Protein AF-X0T246-F1 (afdb_monomer_lite)

Radius of gyration: 18.75 Å; chains: 1; bounding box: 46×44×52 Å

InterPro domains:
  IPR009499 Oxamate carbamoyltransferase subunit AllG-like [PF06545] (41-253)
  IPR024033 Oxamate carbamoyltransferase subunit AllG, helical domain [G3DSA:1.10.10.660] (1-61)

Organism: NCBI:txid412755

Sequence (277 aa):
PPIEWQHMCGAQKGAIIGMVLYEGWAKTVDEAKALLEKDEIRLEPNHHHQTVGPMAGTISPSAPVWVVENKAFGNRAFCRQVEGNQQFGDYSDQALQGLCMWRDVWAPTMRKALHTIGGLDLKPIITKALLMGDELHNRQTASSSLFANAMAVAMAQTDLPNKSEMIGTLKYVTNHEMIFLGLAMAAGKAIVDPACEIEYSTVVTAMSRNGVEFGIRVSGLGDEWFTTPAPVLEGLYMPGYSAKDAGLDIGDSSITETVGWGGFVLGGAPGILSLVG

Foldseek 3Di:
DDDQLVQFDQQLVLLQLLQCVLVVVDVDSVRSVVCSVVCVDDDDAQLVVLEWEFASQDDDPLADWDWDADPVVRDIHIGGFDDDASSRRDNDPVVSVVRVCRRPFQVVLLVQLCVQVVHDDLVVLVVVVLLVQDLLQPFQQSSLQVVLVVSVVSSVPRPDPDPVSSVVNSVCSNPDRCRCSSVLLRVLSNVLVVLAQDAPFQQWSFWFDRLFWTWTDGRNRHPDIDIDGADQQDFDDDPPDDSVPDTGDHTRSCSSVSSCTDPNSNVSRVVCPVPGD

Structure (mmCIF, N/CA/C/O backbone):
data_AF-X0T246-F1
#
_entry.id   AF-X0T246-F1
#
loop_
_atom_site.group_PDB
_atom_site.id
_atom_site.type_symbol
_atom_site.label_atom_id
_atom_site.label_alt_id
_atom_site.label_comp_id
_atom_site.label_asym_id
_atom_site.label_entity_id
_atom_site.label_seq_id
_atom_site.pdbx_PDB_ins_code
_atom_site.Cartn_x
_atom_site.Cartn_y
_atom_site.Cartn_z
_atom_site.occupancy
_atom_site.B_iso_or_equiv
_atom_site.auth_seq_id
_atom_site.auth_comp_id
_atom_site.auth_asym_id
_atom_site.auth_atom_id
_atom_site.pdbx_PDB_model_num
ATOM 1 N N . PRO A 1 1 ? 5.246 -7.469 -9.848 1.00 95.62 1 PRO A N 1
ATOM 2 C CA . PRO A 1 1 ? 5.844 -8.692 -10.454 1.00 95.62 1 PRO A CA 1
ATOM 3 C C . PRO A 1 1 ? 7.060 -9.166 -9.633 1.00 95.62 1 PRO A C 1
ATOM 5 O O . PRO A 1 1 ? 7.591 -8.349 -8.875 1.00 95.62 1 PRO A O 1
ATOM 8 N N . PRO A 1 2 ? 7.481 -10.442 -9.752 1.00 97.50 2 PRO A N 1
ATOM 9 C CA . PRO A 1 2 ? 8.715 -10.956 -9.148 1.00 97.50 2 PRO A CA 1
ATOM 10 C C . PRO A 1 2 ? 9.940 -10.147 -9.572 1.00 97.50 2 PRO A C 1
ATOM 12 O O . PRO A 1 2 ? 10.038 -9.749 -10.726 1.00 97.50 2 PRO A O 1
ATOM 15 N N . ILE A 1 3 ? 10.859 -9.897 -8.641 1.00 97.62 3 ILE A N 1
ATOM 16 C CA . ILE A 1 3 ? 12.150 -9.257 -8.910 1.00 97.62 3 ILE A CA 1
ATOM 17 C C . ILE A 1 3 ? 13.150 -9.672 -7.831 1.00 97.62 3 ILE A C 1
ATOM 19 O O . ILE A 1 3 ? 12.812 -9.726 -6.649 1.00 97.62 3 ILE A O 1
ATOM 23 N N . GLU A 1 4 ? 14.380 -9.968 -8.237 1.00 96.50 4 GLU A N 1
ATOM 24 C CA . GLU A 1 4 ? 15.461 -10.319 -7.316 1.00 96.50 4 GLU A CA 1
ATOM 25 C C . GLU A 1 4 ? 15.988 -9.082 -6.577 1.00 96.50 4 GLU A C 1
ATOM 27 O O . GLU A 1 4 ? 16.074 -7.992 -7.150 1.00 96.50 4 GLU A O 1
ATOM 32 N N . TRP A 1 5 ? 16.418 -9.264 -5.323 1.00 97.00 5 TRP A N 1
ATOM 33 C CA . TRP A 1 5 ? 16.965 -8.206 -4.460 1.00 97.00 5 TRP A CA 1
ATOM 34 C C . TRP A 1 5 ? 18.000 -7.317 -5.167 1.00 97.00 5 TRP A C 1
ATOM 36 O O . TRP A 1 5 ? 17.939 -6.088 -5.085 1.00 97.00 5 TRP A O 1
ATOM 46 N N . GLN A 1 6 ? 18.929 -7.931 -5.906 1.00 96.94 6 GLN A N 1
ATOM 47 C CA . GLN A 1 6 ? 20.012 -7.252 -6.625 1.00 96.94 6 GLN A CA 1
ATOM 48 C C . GLN A 1 6 ? 19.479 -6.183 -7.594 1.00 96.94 6 GLN A C 1
ATOM 50 O O . GLN A 1 6 ? 20.062 -5.099 -7.700 1.00 96.94 6 GLN A O 1
ATOM 55 N N . HIS A 1 7 ? 18.340 -6.456 -8.235 1.00 97.44 7 HIS A N 1
ATOM 56 C CA . HIS A 1 7 ? 17.742 -5.630 -9.283 1.00 97.44 7 HIS A CA 1
ATOM 57 C C . HIS A 1 7 ? 16.720 -4.613 -8.763 1.00 97.44 7 HIS A C 1
ATOM 59 O O . HIS A 1 7 ? 16.325 -3.727 -9.513 1.00 97.44 7 HIS A O 1
ATOM 65 N N . MET A 1 8 ? 16.314 -4.695 -7.494 1.00 98.31 8 MET A N 1
ATOM 66 C CA . MET A 1 8 ? 15.350 -3.760 -6.909 1.00 98.31 8 MET A CA 1
ATOM 67 C C . MET A 1 8 ? 15.858 -2.311 -6.910 1.00 98.31 8 MET A C 1
ATOM 69 O O . MET A 1 8 ? 17.049 -2.038 -6.705 1.00 98.31 8 MET A O 1
ATOM 73 N N . CYS A 1 9 ? 14.935 -1.364 -7.088 1.00 97.88 9 CYS A N 1
ATOM 74 C CA . CYS A 1 9 ? 15.248 0.062 -7.054 1.00 97.88 9 CYS A CA 1
ATOM 75 C C . CYS A 1 9 ? 15.576 0.544 -5.625 1.00 97.88 9 CYS A C 1
ATOM 77 O O . CYS A 1 9 ? 15.305 -0.136 -4.632 1.00 97.88 9 CYS A O 1
ATOM 79 N N . GLY A 1 10 ? 16.148 1.747 -5.503 1.00 97.75 10 GLY A N 1
ATOM 80 C CA . GLY A 1 10 ? 16.589 2.294 -4.213 1.00 97.75 10 GLY A CA 1
ATOM 81 C C . GLY A 1 10 ? 15.479 2.381 -3.157 1.00 97.75 10 GLY A C 1
ATOM 82 O O . GLY A 1 10 ? 15.701 1.984 -2.015 1.00 97.75 10 GLY A O 1
ATOM 83 N N . ALA A 1 11 ? 14.278 2.824 -3.546 1.00 97.12 11 ALA A N 1
ATOM 84 C CA . ALA A 1 11 ? 13.132 2.926 -2.639 1.00 97.12 11 ALA A CA 1
ATOM 85 C C . ALA A 1 11 ? 12.705 1.553 -2.092 1.00 97.12 11 ALA A C 1
ATOM 87 O O . ALA A 1 11 ? 12.497 1.405 -0.889 1.00 97.12 11 ALA A O 1
ATOM 88 N N . GLN A 1 12 ? 12.647 0.523 -2.947 1.00 97.88 12 GLN A N 1
ATOM 89 C CA . GLN A 1 12 ? 12.365 -0.845 -2.502 1.00 97.88 12 GLN A CA 1
ATOM 90 C C . GLN A 1 12 ? 13.457 -1.373 -1.576 1.00 97.88 12 GLN A C 1
ATOM 92 O O . GLN A 1 12 ? 13.147 -1.89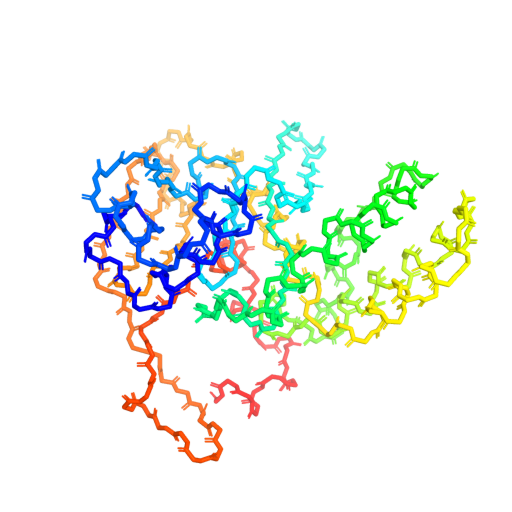7 -0.507 1.00 97.88 12 GLN A O 1
ATOM 97 N N . LYS A 1 13 ? 14.732 -1.190 -1.944 1.00 98.50 13 LYS A N 1
ATOM 98 C CA . LYS A 1 13 ? 15.860 -1.643 -1.121 1.00 98.50 13 LYS A CA 1
ATOM 99 C C . LYS A 1 13 ? 15.832 -1.019 0.271 1.00 98.50 13 LYS A C 1
ATOM 101 O O . LYS A 1 13 ? 15.936 -1.737 1.262 1.00 98.50 13 LYS A O 1
ATOM 106 N N . GLY A 1 14 ? 15.630 0.296 0.349 1.00 98.44 14 GLY A N 1
ATOM 107 C CA . GLY A 1 14 ? 15.485 1.005 1.619 1.00 98.44 14 GLY A CA 1
ATOM 108 C C . GLY A 1 14 ? 14.294 0.501 2.436 1.00 98.44 14 GLY A C 1
ATOM 109 O O . GLY A 1 14 ? 14.437 0.209 3.622 1.00 98.44 14 GLY A O 1
ATOM 110 N N . ALA A 1 15 ? 13.139 0.302 1.797 1.00 98.19 15 ALA A N 1
ATOM 111 C CA . ALA A 1 15 ? 11.928 -0.143 2.479 1.00 98.19 15 ALA A CA 1
ATOM 112 C C . ALA A 1 15 ? 12.083 -1.558 3.056 1.00 98.19 15 ALA A C 1
ATOM 114 O O . ALA A 1 15 ? 11.601 -1.827 4.157 1.00 98.19 15 ALA A O 1
ATOM 115 N N . ILE A 1 16 ? 12.759 -2.458 2.338 1.00 98.50 16 ILE A N 1
ATOM 116 C CA . ILE A 1 16 ? 13.033 -3.825 2.794 1.00 98.50 16 ILE A CA 1
ATOM 117 C C . ILE A 1 16 ? 14.031 -3.807 3.949 1.00 98.50 16 ILE A C 1
ATOM 119 O O . ILE A 1 16 ? 13.752 -4.424 4.970 1.00 98.50 16 ILE A O 1
ATOM 123 N N . ILE A 1 17 ? 15.133 -3.051 3.844 1.00 98.69 17 ILE A N 1
ATOM 124 C CA . ILE A 1 17 ? 16.081 -2.856 4.957 1.00 98.69 17 ILE A CA 1
ATOM 125 C C . ILE A 1 17 ? 15.338 -2.374 6.208 1.00 98.69 17 ILE A C 1
ATOM 127 O O . ILE A 1 17 ? 15.523 -2.936 7.286 1.00 98.69 17 ILE A O 1
ATOM 131 N N . GLY A 1 18 ? 14.450 -1.387 6.056 1.00 98.38 18 GLY A N 1
ATOM 132 C CA . GLY A 1 18 ? 13.605 -0.900 7.143 1.00 98.38 18 GLY A CA 1
ATOM 133 C C . GLY A 1 18 ? 12.757 -2.003 7.779 1.00 98.38 18 GLY A C 1
ATOM 134 O O . GLY A 1 18 ? 12.695 -2.081 9.002 1.00 98.38 18 GLY A O 1
ATOM 135 N N . MET A 1 19 ? 12.172 -2.904 6.982 1.00 98.25 19 MET A N 1
ATOM 136 C CA . MET A 1 19 ? 11.411 -4.044 7.509 1.00 98.25 19 MET A CA 1
ATOM 137 C C . MET A 1 19 ? 12.288 -5.062 8.248 1.00 98.25 19 MET A C 1
ATOM 139 O O . MET A 1 19 ? 11.880 -5.553 9.296 1.00 98.25 19 MET A O 1
ATOM 143 N N . VAL A 1 20 ? 13.505 -5.342 7.770 1.00 98.69 20 VAL A N 1
ATOM 144 C CA . VAL A 1 20 ? 14.450 -6.234 8.473 1.00 98.69 20 VAL A CA 1
ATOM 145 C C . VAL A 1 20 ? 14.813 -5.678 9.855 1.00 98.69 20 VAL A C 1
ATOM 147 O O . VAL A 1 20 ? 14.859 -6.425 10.835 1.00 98.69 20 VAL A O 1
ATOM 150 N N . LEU A 1 21 ? 15.034 -4.363 9.945 1.00 98.69 21 LEU A N 1
ATOM 151 C CA . LEU A 1 21 ? 15.303 -3.671 11.208 1.00 98.69 21 LEU A CA 1
ATOM 152 C C . LEU A 1 21 ? 14.067 -3.640 12.116 1.00 98.69 21 LEU A C 1
ATOM 154 O O . LEU A 1 21 ? 14.169 -3.914 13.309 1.00 98.69 21 LEU A O 1
ATOM 158 N N . TYR A 1 22 ? 12.896 -3.346 11.551 1.00 98.38 22 TYR A N 1
ATOM 159 C CA . TYR A 1 22 ? 11.618 -3.314 12.265 1.00 98.38 22 TYR A CA 1
ATOM 160 C C . TYR A 1 22 ? 11.258 -4.665 12.903 1.00 98.38 22 TYR A C 1
ATOM 162 O O . TYR A 1 22 ? 10.784 -4.703 14.039 1.00 98.38 22 TYR A O 1
ATOM 170 N N . GLU A 1 23 ? 11.522 -5.770 12.204 1.00 98.44 23 GLU A N 1
ATOM 171 C CA . GLU A 1 23 ? 11.330 -7.129 12.725 1.00 98.44 23 GLU A CA 1
ATOM 172 C C . GLU A 1 23 ? 12.420 -7.556 13.723 1.00 98.44 23 GLU A C 1
ATOM 174 O O . GLU A 1 23 ? 12.308 -8.600 14.367 1.00 98.44 23 GLU A O 1
ATOM 179 N N . GLY A 1 24 ? 13.489 -6.767 13.868 1.00 98.06 24 GLY A N 1
ATOM 180 C CA . GLY A 1 24 ? 14.612 -7.084 14.746 1.00 98.06 24 GLY A CA 1
ATOM 181 C C . GLY A 1 24 ? 15.467 -8.257 14.260 1.00 98.06 24 GLY A C 1
ATOM 182 O O . GLY A 1 24 ? 16.194 -8.850 15.058 1.00 98.06 24 GLY A O 1
ATOM 183 N N . TRP A 1 25 ? 15.398 -8.605 12.971 1.00 98.38 25 TRP A N 1
ATOM 184 C CA . TRP A 1 25 ? 16.238 -9.649 12.367 1.00 98.38 25 TRP A CA 1
ATOM 185 C C . TRP A 1 25 ? 17.702 -9.211 12.241 1.00 98.38 25 TRP A C 1
ATOM 187 O O . TRP A 1 25 ? 18.603 -10.045 12.261 1.00 98.38 25 TRP A O 1
ATOM 197 N N . ALA A 1 26 ? 17.935 -7.900 12.166 1.00 98.38 26 ALA A N 1
ATOM 198 C CA . ALA A 1 26 ? 19.248 -7.272 12.205 1.00 98.38 26 ALA A CA 1
ATOM 199 C C . ALA A 1 26 ? 19.238 -6.076 13.164 1.00 98.38 26 ALA A C 1
ATOM 201 O O . ALA A 1 26 ? 18.202 -5.439 13.364 1.00 98.38 26 ALA A O 1
ATOM 202 N N . LYS A 1 27 ? 20.397 -5.744 13.743 1.00 97.50 27 LYS A N 1
ATOM 203 C CA . LYS A 1 27 ? 20.563 -4.578 14.630 1.00 97.50 27 LYS A CA 1
ATOM 204 C C . LYS A 1 27 ? 21.120 -3.360 13.906 1.00 97.50 27 LYS A C 1
ATOM 206 O O . LYS A 1 27 ? 21.046 -2.252 14.429 1.00 97.50 27 LYS A O 1
ATOM 211 N N . THR A 1 28 ? 21.716 -3.566 12.735 1.00 98.31 28 THR A N 1
ATOM 212 C CA . THR A 1 28 ? 22.332 -2.509 11.933 1.00 98.31 28 THR A CA 1
ATOM 213 C C . THR A 1 28 ? 21.948 -2.643 10.466 1.00 98.31 28 THR A C 1
ATOM 215 O O . THR A 1 28 ? 21.579 -3.720 9.996 1.00 98.31 28 THR A O 1
ATOM 218 N N . VAL A 1 29 ? 22.056 -1.540 9.724 1.00 98.25 29 VAL A N 1
ATOM 219 C CA . VAL A 1 29 ? 21.814 -1.522 8.273 1.00 98.25 29 VAL A CA 1
ATOM 220 C C . VAL A 1 29 ? 22.758 -2.480 7.539 1.00 98.25 29 VAL A C 1
ATOM 222 O O . VAL A 1 29 ? 22.335 -3.139 6.593 1.00 98.25 29 VAL A O 1
ATOM 225 N N . ASP A 1 30 ? 24.014 -2.586 7.977 1.00 98.44 30 ASP A N 1
ATOM 226 C CA . ASP A 1 30 ? 25.000 -3.466 7.341 1.00 98.44 30 ASP A CA 1
ATOM 227 C C . ASP A 1 30 ? 24.680 -4.945 7.585 1.00 98.44 30 ASP A C 1
ATOM 229 O O . ASP A 1 30 ? 24.748 -5.749 6.657 1.00 98.44 30 ASP A O 1
ATOM 233 N N . GLU A 1 31 ? 24.243 -5.305 8.796 1.00 98.44 31 GLU A N 1
ATOM 234 C CA . GLU A 1 31 ? 23.722 -6.648 9.080 1.00 98.44 31 GLU A CA 1
ATOM 235 C C . GLU A 1 31 ? 22.480 -6.954 8.232 1.00 98.44 31 GLU A C 1
ATOM 237 O O . GLU A 1 31 ? 22.394 -8.029 7.642 1.00 98.44 31 GLU A O 1
ATOM 242 N N . ALA A 1 32 ? 21.545 -6.003 8.116 1.00 98.31 32 ALA A N 1
ATOM 243 C CA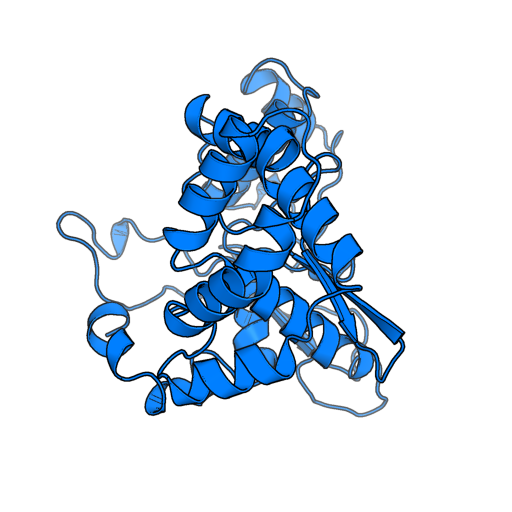 . ALA A 1 32 ? 20.333 -6.179 7.318 1.00 98.31 32 ALA A CA 1
ATOM 244 C C . ALA A 1 32 ? 20.657 -6.429 5.838 1.00 98.31 32 ALA A C 1
ATOM 246 O O . ALA A 1 32 ? 20.115 -7.354 5.232 1.00 98.31 32 ALA A O 1
ATOM 247 N N . LYS A 1 33 ? 21.577 -5.645 5.263 1.00 98.06 33 LYS A N 1
ATOM 248 C CA . LYS A 1 33 ? 22.061 -5.845 3.890 1.00 98.06 33 LYS A CA 1
ATOM 249 C C . LYS A 1 33 ? 22.730 -7.203 3.720 1.00 98.06 33 LYS A C 1
ATOM 251 O O . LYS A 1 33 ? 22.423 -7.891 2.757 1.00 98.06 33 LYS A O 1
ATOM 256 N N . ALA A 1 34 ? 23.574 -7.613 4.666 1.00 98.00 34 ALA A N 1
ATOM 257 C CA . ALA A 1 34 ? 24.256 -8.899 4.595 1.00 98.00 34 ALA A CA 1
ATOM 258 C C . ALA A 1 34 ? 23.280 -10.090 4.600 1.00 98.00 34 ALA A C 1
ATOM 260 O O . ALA A 1 34 ? 23.530 -11.068 3.903 1.00 98.00 34 ALA A O 1
ATOM 261 N N . LEU A 1 35 ? 22.175 -10.017 5.354 1.00 98.00 35 LEU A N 1
ATOM 262 C CA . LEU A 1 35 ? 21.124 -11.044 5.324 1.00 98.00 35 LEU A CA 1
ATOM 263 C C . LEU A 1 35 ? 20.421 -11.101 3.959 1.00 98.00 35 LEU A C 1
ATOM 265 O O . LEU A 1 35 ? 20.191 -12.185 3.426 1.00 98.00 35 LEU A O 1
ATOM 269 N N . LEU A 1 36 ? 20.106 -9.935 3.386 1.00 97.62 36 LEU A N 1
ATOM 270 C CA . LEU A 1 36 ? 19.432 -9.816 2.088 1.00 97.62 36 LEU A CA 1
ATOM 271 C C . LEU A 1 36 ? 20.330 -10.258 0.925 1.00 97.62 36 LEU A C 1
ATOM 273 O O . LEU A 1 36 ? 19.865 -10.914 0.005 1.00 97.62 36 LEU A O 1
ATOM 277 N N . GLU A 1 37 ? 21.624 -9.943 0.975 1.00 96.56 37 GLU A N 1
ATOM 278 C CA . GLU A 1 37 ? 22.612 -10.342 -0.038 1.00 96.56 37 GLU A CA 1
ATOM 279 C C . GLU A 1 37 ? 22.927 -11.843 -0.025 1.00 96.56 37 GLU A C 1
ATOM 281 O O . GLU A 1 37 ? 23.403 -12.373 -1.027 1.00 96.56 37 GLU A O 1
ATOM 286 N N . LYS A 1 38 ? 22.683 -12.521 1.101 1.00 96.12 38 LYS A N 1
ATOM 287 C CA . LYS A 1 38 ? 22.860 -13.973 1.256 1.00 96.12 38 LYS A CA 1
ATOM 288 C C . LYS A 1 38 ? 21.582 -14.773 1.003 1.00 96.12 38 LYS A C 1
ATOM 290 O O . LYS A 1 38 ? 21.586 -15.980 1.239 1.00 96.12 38 LYS A O 1
ATOM 295 N N . ASP A 1 39 ? 20.500 -14.112 0.590 1.00 94.06 39 ASP A N 1
ATOM 296 C CA . ASP A 1 39 ? 19.176 -14.717 0.410 1.00 94.06 39 ASP A CA 1
ATOM 297 C C . ASP A 1 39 ? 18.650 -15.434 1.676 1.00 94.06 39 ASP A C 1
ATOM 299 O O . ASP A 1 39 ? 17.837 -16.356 1.601 1.00 94.06 39 ASP A O 1
ATOM 303 N N . GLU A 1 40 ? 19.077 -15.002 2.873 1.00 96.81 40 GLU A N 1
ATOM 304 C CA . GLU A 1 40 ? 18.574 -15.544 4.150 1.00 96.81 40 GLU A CA 1
ATOM 305 C C . GLU A 1 40 ? 17.134 -15.078 4.441 1.00 96.81 40 GLU A C 1
ATOM 307 O O . GLU A 1 40 ? 16.444 -15.633 5.299 1.00 96.81 40 GLU A O 1
ATOM 312 N N . ILE A 1 41 ? 16.663 -14.067 3.703 1.00 96.88 41 ILE A N 1
ATOM 313 C CA . ILE A 1 41 ? 15.313 -13.511 3.778 1.00 96.88 41 ILE A CA 1
ATOM 314 C C . ILE A 1 41 ? 14.637 -13.700 2.424 1.00 96.88 41 ILE A C 1
ATOM 316 O O . ILE A 1 41 ? 15.063 -13.138 1.417 1.00 96.88 41 ILE A O 1
ATOM 320 N N . ARG A 1 42 ? 13.537 -14.458 2.409 1.00 96.00 42 ARG A N 1
ATOM 321 C CA . ARG A 1 42 ? 12.750 -14.673 1.193 1.00 96.00 42 ARG A CA 1
ATOM 322 C C . ARG A 1 42 ? 11.871 -13.460 0.889 1.00 96.00 42 ARG A C 1
ATOM 324 O O . ARG A 1 42 ? 11.063 -13.058 1.726 1.00 96.00 42 ARG A O 1
ATOM 331 N N . LEU A 1 43 ? 11.993 -12.936 -0.327 1.00 97.69 43 LEU A N 1
ATOM 332 C CA . LEU A 1 43 ? 11.208 -11.816 -0.841 1.00 97.69 43 LEU A CA 1
ATOM 333 C C . LEU A 1 43 ? 10.245 -12.328 -1.915 1.00 97.69 43 LEU A C 1
ATOM 335 O O . LEU A 1 43 ? 10.679 -12.942 -2.883 1.00 97.69 43 LEU A O 1
ATOM 339 N N . GLU A 1 44 ? 8.951 -12.065 -1.744 1.00 97.31 44 GLU A N 1
ATOM 340 C CA . GLU A 1 44 ? 7.894 -12.506 -2.663 1.00 97.31 44 GLU A CA 1
ATOM 341 C C . GLU A 1 44 ? 6.951 -11.337 -2.992 1.00 97.31 44 GLU A C 1
ATOM 343 O O . GLU A 1 44 ? 6.706 -10.481 -2.133 1.00 97.31 44 GLU A O 1
ATOM 348 N N . PRO A 1 45 ? 6.378 -11.277 -4.208 1.00 98.00 45 PRO A N 1
ATOM 349 C CA . PRO A 1 45 ? 5.360 -10.291 -4.551 1.00 98.00 45 PRO A CA 1
ATOM 350 C C . PRO A 1 45 ? 4.088 -10.433 -3.710 1.00 98.00 45 PRO A C 1
ATOM 352 O O . PRO A 1 45 ? 3.520 -11.518 -3.589 1.00 98.00 45 PRO A O 1
ATOM 355 N N . ASN A 1 46 ? 3.533 -9.306 -3.258 1.00 98.44 46 ASN A N 1
ATOM 356 C CA . ASN A 1 46 ? 2.258 -9.270 -2.529 1.00 98.44 46 ASN A CA 1
ATOM 357 C C . ASN A 1 46 ? 1.127 -10.014 -3.266 1.00 98.44 46 ASN A C 1
ATOM 359 O O . ASN A 1 46 ? 0.352 -10.757 -2.659 1.00 98.44 46 ASN A O 1
ATOM 363 N N . HIS A 1 47 ? 1.058 -9.856 -4.593 1.00 98.25 47 HIS A N 1
ATOM 364 C CA . HIS A 1 47 ? 0.019 -10.449 -5.436 1.00 98.25 47 HIS A CA 1
ATOM 365 C C . HIS A 1 47 ? -0.042 -11.984 -5.380 1.00 98.25 47 HIS A C 1
ATOM 367 O O . HIS A 1 47 ? -1.109 -12.537 -5.655 1.00 98.25 47 HIS A O 1
ATOM 373 N N . HIS A 1 48 ? 1.056 -12.656 -5.015 1.00 97.50 48 HIS A N 1
ATOM 374 C CA . HIS A 1 48 ? 1.117 -14.111 -4.810 1.00 97.50 48 HIS A CA 1
ATOM 375 C C . HIS A 1 48 ? 0.532 -14.557 -3.464 1.00 97.50 48 HIS A C 1
ATOM 377 O O . HIS A 1 48 ? 0.258 -15.735 -3.261 1.00 97.50 48 HIS A O 1
ATOM 383 N N . HIS A 1 49 ? 0.270 -13.613 -2.562 1.00 97.75 49 HIS A N 1
ATOM 384 C CA . HIS A 1 49 ? -0.233 -13.852 -1.210 1.00 97.75 49 HIS A CA 1
ATOM 385 C C . HIS A 1 49 ? -1.577 -13.157 -0.960 1.00 97.75 49 HIS A C 1
ATOM 387 O O . HIS A 1 49 ? -1.840 -12.701 0.151 1.00 97.75 49 HIS A O 1
ATOM 393 N N . GLN A 1 50 ? -2.416 -13.016 -1.997 1.00 97.69 50 GLN A N 1
ATOM 394 C CA . GLN A 1 50 ? -3.708 -12.304 -1.924 1.00 97.69 50 GLN A CA 1
ATOM 395 C C . GLN A 1 50 ? -3.572 -10.879 -1.360 1.00 97.69 50 GLN A C 1
ATOM 397 O O . GLN A 1 50 ? -4.481 -10.335 -0.738 1.00 97.69 50 GLN A O 1
ATOM 402 N N . THR A 1 51 ? -2.404 -10.274 -1.544 1.00 98.56 51 THR A N 1
ATOM 403 C CA . THR A 1 51 ? -2.030 -9.028 -0.889 1.00 98.56 51 THR A CA 1
ATOM 404 C C . THR A 1 51 ? -1.653 -7.994 -1.940 1.00 98.56 51 THR A C 1
ATOM 406 O O . THR A 1 51 ? -1.303 -8.331 -3.071 1.00 98.56 51 THR A O 1
ATOM 409 N N . VAL A 1 52 ? -1.725 -6.724 -1.565 1.00 98.75 52 VAL A N 1
ATOM 410 C CA . VAL A 1 52 ? -1.240 -5.581 -2.341 1.00 98.75 52 VAL A CA 1
ATOM 411 C C . VAL A 1 52 ? -0.579 -4.572 -1.401 1.00 98.75 52 VAL A C 1
ATOM 413 O O . VAL A 1 52 ? -0.897 -4.523 -0.213 1.00 98.75 52 VAL A O 1
ATOM 416 N N . GLY A 1 53 ? 0.352 -3.767 -1.906 1.00 97.69 53 GLY A N 1
ATOM 417 C CA . GLY A 1 53 ? 1.023 -2.727 -1.128 1.00 97.69 53 GLY A CA 1
ATOM 418 C C . GLY A 1 53 ? 1.217 -1.426 -1.918 1.00 97.69 53 GLY A C 1
ATOM 419 O O . GLY A 1 53 ? 1.629 -1.472 -3.078 1.00 97.69 53 GLY A O 1
ATOM 420 N N . PRO A 1 54 ? 0.925 -0.248 -1.332 1.00 97.19 54 PRO A N 1
ATOM 421 C CA . PRO A 1 54 ? 1.230 1.032 -1.965 1.00 97.19 54 PRO A CA 1
ATOM 422 C C . PRO A 1 54 ? 2.747 1.261 -2.017 1.00 97.19 54 PRO A C 1
ATOM 424 O O . PRO A 1 54 ? 3.470 0.879 -1.093 1.00 97.19 54 PRO A O 1
ATOM 427 N N . MET A 1 55 ? 3.219 1.941 -3.066 1.00 97.38 55 MET A N 1
ATOM 428 C CA . MET A 1 55 ? 4.631 2.307 -3.258 1.00 97.38 55 MET A CA 1
ATOM 429 C C . MET A 1 55 ? 5.576 1.096 -3.165 1.00 97.38 55 MET A C 1
ATOM 431 O O . MET A 1 55 ? 5.329 0.096 -3.827 1.00 97.38 55 MET A O 1
ATOM 435 N N . ALA A 1 56 ? 6.644 1.124 -2.357 1.00 97.56 56 ALA A N 1
ATOM 436 C CA . ALA A 1 56 ? 7.519 -0.043 -2.196 1.00 97.56 56 ALA A CA 1
ATOM 437 C C . ALA A 1 56 ? 6.777 -1.288 -1.680 1.00 97.56 56 ALA A C 1
ATOM 439 O O . ALA A 1 56 ? 7.248 -2.406 -1.879 1.00 97.56 56 ALA A O 1
ATOM 440 N N . GLY A 1 57 ? 5.621 -1.097 -1.034 1.00 94.94 57 GLY A N 1
ATOM 441 C CA . GLY A 1 57 ? 4.662 -2.159 -0.759 1.00 94.94 57 GLY A CA 1
ATOM 442 C C . GLY A 1 57 ? 5.165 -3.247 0.181 1.00 94.94 57 GLY A C 1
ATOM 443 O O . GLY A 1 57 ? 4.575 -4.322 0.190 1.00 94.94 57 GLY A O 1
ATOM 444 N N . THR A 1 58 ? 6.231 -3.005 0.950 1.00 96.81 58 THR A N 1
ATOM 445 C CA . THR A 1 58 ? 6.840 -4.040 1.789 1.00 96.81 58 THR A CA 1
ATOM 446 C C . THR A 1 58 ? 5.955 -4.372 2.983 1.00 96.81 58 THR A C 1
ATOM 448 O O . THR A 1 58 ? 5.398 -3.488 3.640 1.00 96.81 58 THR A O 1
ATOM 451 N N . ILE A 1 59 ? 5.812 -5.668 3.252 1.00 97.81 59 ILE A N 1
ATOM 452 C CA . ILE A 1 59 ? 5.007 -6.220 4.342 1.00 97.81 59 ILE A CA 1
ATOM 453 C C . ILE A 1 59 ? 5.836 -7.304 5.014 1.00 97.81 59 ILE A C 1
ATOM 455 O O . ILE A 1 59 ? 6.436 -8.141 4.343 1.00 97.81 59 ILE A O 1
ATOM 459 N N . SER A 1 60 ? 5.878 -7.270 6.340 1.00 97.50 60 SER A N 1
ATOM 460 C CA . SER A 1 60 ? 6.621 -8.207 7.177 1.00 97.50 60 SER A CA 1
ATOM 461 C C . SER A 1 60 ? 5.694 -8.835 8.232 1.00 97.50 60 SER A C 1
ATOM 463 O O . SER A 1 60 ? 4.582 -8.336 8.430 1.00 97.50 60 SER A O 1
ATOM 465 N N . PRO A 1 61 ? 6.088 -9.937 8.899 1.00 97.56 61 PRO A N 1
ATOM 466 C CA . PRO A 1 61 ? 5.192 -10.700 9.777 1.00 97.56 61 PRO A CA 1
ATOM 467 C C . PRO A 1 61 ? 4.532 -9.912 10.918 1.00 97.56 61 PRO A C 1
ATOM 469 O O . PRO A 1 61 ? 3.395 -10.211 11.280 1.00 97.56 61 PRO A O 1
ATOM 472 N N . SER A 1 62 ? 5.218 -8.918 11.484 1.00 97.62 62 SER A N 1
ATOM 473 C CA . SER A 1 62 ? 4.705 -8.091 12.582 1.00 97.62 62 SER A CA 1
ATOM 474 C C . SER A 1 62 ? 3.875 -6.897 12.102 1.00 97.62 62 SER A C 1
ATOM 476 O O . SER A 1 62 ? 3.236 -6.231 12.922 1.00 97.62 62 SER A O 1
ATOM 478 N N . ALA A 1 63 ? 3.868 -6.604 10.797 1.00 96.44 63 ALA A N 1
ATOM 479 C CA . ALA A 1 63 ? 3.125 -5.480 10.247 1.00 96.44 63 ALA A CA 1
ATOM 480 C C . ALA A 1 63 ? 1.612 -5.777 10.257 1.00 96.44 63 ALA A C 1
ATOM 482 O O . ALA A 1 63 ? 1.180 -6.811 9.739 1.00 96.44 63 ALA A O 1
ATOM 483 N N . PRO A 1 64 ? 0.764 -4.878 10.796 1.00 97.50 64 PRO A N 1
ATOM 484 C CA . PRO A 1 64 ? -0.675 -5.038 10.646 1.00 97.50 64 PRO A CA 1
ATOM 485 C C . PRO A 1 64 ? -1.083 -4.920 9.171 1.00 97.50 64 PRO A C 1
ATOM 487 O O . PRO A 1 64 ? -0.374 -4.330 8.358 1.00 97.50 64 PRO A O 1
ATOM 490 N N . VAL A 1 65 ? -2.239 -5.467 8.813 1.00 98.25 65 VAL A N 1
ATOM 491 C CA . VAL A 1 65 ? -2.817 -5.309 7.475 1.00 98.25 65 VAL A CA 1
ATOM 492 C C . VAL A 1 65 ? -4.312 -5.060 7.583 1.00 98.25 65 VAL A C 1
ATOM 494 O O . VAL A 1 65 ? -4.983 -5.549 8.498 1.00 98.25 65 VAL A O 1
ATOM 497 N N . TRP A 1 66 ? -4.850 -4.335 6.612 1.00 98.31 66 TRP A N 1
ATOM 498 C CA . TRP A 1 66 ? -6.272 -4.369 6.322 1.00 98.31 66 TRP A CA 1
ATOM 499 C C . TRP A 1 66 ? -6.651 -5.759 5.823 1.00 98.31 66 TRP A C 1
ATOM 501 O O . TRP A 1 66 ? -5.936 -6.343 5.013 1.00 98.31 66 TRP A O 1
ATOM 511 N N . VAL A 1 67 ? -7.788 -6.271 6.292 1.00 98.56 67 VAL A N 1
ATOM 512 C CA . VAL A 1 67 ? -8.366 -7.540 5.841 1.00 98.56 67 VAL A CA 1
ATOM 513 C C . VAL A 1 67 ? -9.715 -7.232 5.214 1.00 98.56 67 VAL A C 1
ATOM 515 O O . VAL A 1 67 ? -10.625 -6.775 5.907 1.00 98.56 67 VAL A O 1
ATOM 518 N N . VAL A 1 68 ? -9.850 -7.482 3.915 1.00 98.75 68 VAL A N 1
ATOM 519 C CA . VAL A 1 68 ? -11.106 -7.285 3.189 1.00 98.75 68 VAL A CA 1
ATOM 520 C C . VAL A 1 68 ? -11.639 -8.632 2.742 1.00 98.75 68 VAL A C 1
ATOM 522 O O . VAL A 1 68 ? -10.954 -9.385 2.059 1.00 98.75 68 VAL A O 1
ATOM 525 N N . GLU A 1 69 ? -12.873 -8.932 3.134 1.00 98.56 69 GLU A N 1
ATOM 526 C CA . GLU A 1 69 ? -13.575 -10.148 2.740 1.00 98.56 69 GLU A CA 1
ATOM 527 C C . GLU A 1 69 ? -14.599 -9.842 1.648 1.00 98.56 69 GLU A C 1
ATOM 529 O O . GLU A 1 69 ? -15.484 -8.996 1.809 1.00 98.56 69 GLU A O 1
ATOM 534 N N . ASN A 1 70 ? -14.506 -10.568 0.539 1.00 98.31 70 ASN A N 1
ATOM 535 C CA . ASN A 1 70 ? -15.524 -10.551 -0.493 1.00 98.31 70 ASN A CA 1
ATOM 536 C C . ASN A 1 70 ? -16.628 -11.548 -0.125 1.00 98.31 70 ASN A C 1
ATOM 538 O O . ASN A 1 70 ? -16.570 -12.724 -0.470 1.00 98.31 70 ASN A O 1
ATOM 542 N N . LYS A 1 71 ? -17.674 -11.059 0.549 1.00 97.06 71 LYS A N 1
ATOM 543 C CA . LYS A 1 71 ? -18.803 -11.883 1.023 1.00 97.06 71 LYS A CA 1
ATOM 544 C C . LYS A 1 71 ? -19.505 -12.697 -0.080 1.00 97.06 71 LYS A C 1
ATOM 546 O O . LYS A 1 71 ? -20.154 -13.684 0.237 1.00 97.06 71 LYS A O 1
ATOM 551 N N . ALA A 1 72 ? -19.416 -12.286 -1.350 1.00 97.44 72 ALA A N 1
ATOM 552 C CA . ALA A 1 72 ? -20.078 -12.988 -2.453 1.00 97.44 72 ALA A CA 1
ATOM 553 C C . ALA A 1 72 ? -19.337 -14.265 -2.884 1.00 97.44 72 ALA A C 1
ATOM 555 O O . ALA A 1 72 ? -19.981 -15.221 -3.303 1.00 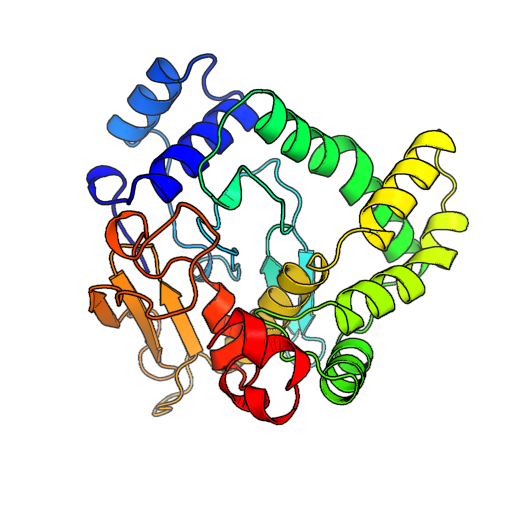97.44 72 ALA A O 1
ATOM 556 N N . PHE A 1 73 ? -18.006 -14.279 -2.767 1.00 97.56 73 PHE A N 1
ATOM 557 C CA . PHE A 1 73 ? -17.151 -15.387 -3.215 1.00 97.56 73 PHE A CA 1
ATOM 558 C C . PHE A 1 73 ? -16.359 -16.045 -2.073 1.00 97.56 73 PHE A C 1
ATOM 560 O O . PHE A 1 73 ? -15.737 -17.082 -2.273 1.00 97.56 73 PHE A O 1
ATOM 567 N N . GLY A 1 74 ? -16.381 -15.469 -0.869 1.00 97.50 74 GLY A N 1
ATOM 568 C CA . GLY A 1 74 ? -15.728 -16.000 0.330 1.00 97.50 74 GLY A CA 1
ATOM 569 C C . GLY A 1 74 ? -14.211 -15.789 0.395 1.00 97.50 74 GLY A C 1
ATOM 570 O O . GLY A 1 74 ? -13.598 -16.142 1.401 1.00 97.50 74 GLY A O 1
ATOM 571 N N . ASN A 1 75 ? -13.588 -15.207 -0.635 1.00 98.38 75 ASN A N 1
ATOM 572 C CA . ASN A 1 75 ? -12.157 -14.906 -0.634 1.00 98.38 75 ASN A CA 1
ATOM 573 C C . ASN A 1 75 ? -11.832 -13.653 0.194 1.00 98.38 75 ASN A C 1
ATOM 575 O O . ASN A 1 75 ? -12.686 -12.804 0.471 1.00 98.38 75 ASN A O 1
ATOM 579 N N . ARG A 1 76 ? -10.556 -13.529 0.564 1.00 98.56 76 ARG A N 1
ATOM 580 C CA . ARG A 1 76 ? -10.009 -12.374 1.277 1.00 98.56 76 ARG A CA 1
ATOM 581 C C . ARG A 1 76 ? -8.833 -11.793 0.522 1.00 98.56 76 ARG A C 1
ATOM 583 O O . ARG A 1 76 ? -8.139 -12.520 -0.179 1.00 98.56 76 ARG A O 1
ATOM 590 N N . ALA A 1 77 ? -8.613 -10.504 0.726 1.00 98.81 77 ALA A N 1
ATOM 591 C CA . ALA A 1 77 ? -7.396 -9.837 0.317 1.00 98.81 77 ALA A CA 1
ATOM 592 C C . ALA A 1 77 ? -6.889 -8.891 1.401 1.00 98.81 77 ALA A C 1
ATOM 594 O O . ALA A 1 77 ? -7.639 -8.469 2.292 1.00 98.81 77 ALA A O 1
ATOM 595 N N . PHE A 1 78 ? -5.607 -8.559 1.300 1.00 98.81 78 PHE A N 1
ATOM 596 C CA . PHE A 1 78 ? -4.888 -7.814 2.319 1.00 98.81 78 PHE A CA 1
ATOM 597 C C . PHE A 1 78 ? -4.158 -6.616 1.731 1.00 98.81 78 PHE A C 1
ATOM 599 O O . PHE A 1 78 ? -3.751 -6.618 0.570 1.00 98.81 78 PHE A O 1
ATOM 606 N N . CYS A 1 79 ? -3.964 -5.589 2.548 1.00 98.69 79 CYS A N 1
ATOM 607 C CA . CYS A 1 79 ? -3.079 -4.487 2.203 1.00 98.69 79 CYS A CA 1
ATOM 608 C C . CYS A 1 79 ? -2.465 -3.898 3.461 1.00 98.69 79 CYS A C 1
ATOM 610 O O . CYS A 1 79 ? -3.158 -3.730 4.466 1.00 98.69 79 CYS A O 1
ATOM 612 N N . ARG A 1 80 ? -1.184 -3.527 3.407 1.00 96.06 80 ARG A N 1
ATOM 613 C CA . ARG A 1 80 ? -0.604 -2.691 4.465 1.00 96.06 80 ARG A CA 1
ATOM 614 C C . ARG A 1 80 ? -1.302 -1.335 4.523 1.00 96.06 80 ARG A C 1
ATOM 616 O O . ARG A 1 80 ? -1.830 -0.828 3.532 1.00 96.06 80 ARG A O 1
ATOM 623 N N . GLN A 1 81 ? -1.255 -0.731 5.696 1.00 92.88 81 GLN A N 1
ATOM 624 C CA . GLN A 1 81 ? -1.537 0.685 5.903 1.00 92.88 81 GLN A CA 1
ATOM 625 C C . GLN A 1 81 ? -0.652 1.573 5.025 1.00 92.88 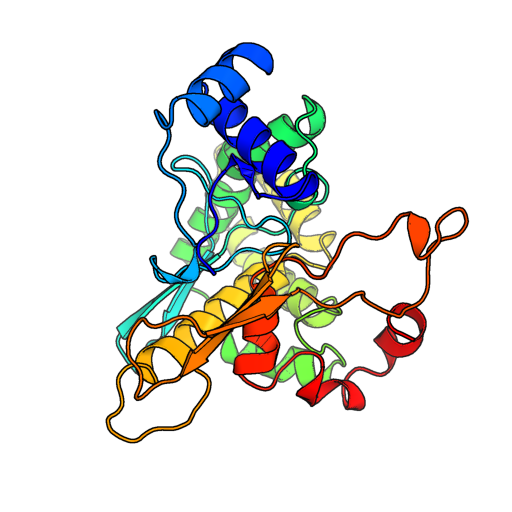81 GLN A C 1
ATOM 627 O O . GLN A 1 81 ? 0.476 1.226 4.680 1.00 92.88 81 GLN A O 1
ATOM 632 N N . VAL A 1 82 ? -1.189 2.740 4.691 1.00 93.44 82 VAL A N 1
ATOM 633 C CA . VAL A 1 82 ? -0.472 3.801 3.987 1.00 93.44 82 VAL A CA 1
ATOM 634 C C . VAL A 1 82 ? 0.175 4.667 5.061 1.00 93.44 82 VAL A C 1
ATOM 636 O O . VAL A 1 82 ? -0.510 5.108 5.976 1.00 93.44 82 VAL A O 1
ATOM 639 N N . GLU A 1 83 ? 1.484 4.879 4.995 1.00 90.50 83 GLU A N 1
ATOM 640 C CA . GLU A 1 83 ? 2.194 5.784 5.906 1.00 90.50 83 GLU A CA 1
ATOM 641 C C . GLU A 1 83 ? 3.203 6.641 5.134 1.00 90.50 83 GLU A C 1
ATOM 643 O O . GLU A 1 83 ? 3.445 6.409 3.955 1.00 90.50 83 GLU A O 1
ATOM 648 N N . GLY A 1 84 ? 3.707 7.705 5.755 1.00 86.50 84 GLY A N 1
ATOM 649 C CA . GLY A 1 84 ? 4.333 8.804 5.020 1.00 86.50 84 GLY A CA 1
ATOM 650 C C . GLY A 1 84 ? 5.772 8.584 4.556 1.00 86.50 84 GLY A C 1
ATOM 651 O O . GLY A 1 84 ? 6.200 9.316 3.671 1.00 86.50 84 GLY A O 1
ATOM 652 N N . ASN A 1 85 ? 6.519 7.632 5.123 1.00 92.62 85 ASN A N 1
ATOM 653 C CA . ASN A 1 85 ? 7.979 7.602 4.985 1.00 92.62 85 ASN A CA 1
ATOM 654 C C . ASN A 1 85 ? 8.509 6.230 4.548 1.00 92.62 85 ASN A C 1
ATOM 656 O O . ASN A 1 85 ? 9.211 6.124 3.540 1.00 92.62 85 ASN A O 1
ATOM 660 N N . GLN A 1 86 ? 8.172 5.165 5.278 1.00 96.12 86 GLN A N 1
ATOM 661 C CA . GLN A 1 86 ? 8.817 3.863 5.097 1.00 96.12 86 GLN A CA 1
ATOM 662 C C . GLN A 1 86 ? 8.479 3.225 3.743 1.00 96.12 86 GLN A C 1
ATOM 664 O O . GLN A 1 86 ? 9.337 2.614 3.109 1.00 96.12 86 GLN A O 1
ATOM 669 N N . GLN A 1 87 ? 7.269 3.446 3.233 1.00 95.12 87 GLN A N 1
ATOM 670 C CA . GLN A 1 87 ? 6.828 2.986 1.917 1.00 95.12 87 GLN A CA 1
ATOM 671 C C . GLN A 1 87 ? 7.590 3.633 0.752 1.00 95.12 87 GLN A C 1
ATOM 673 O O . GLN A 1 87 ? 7.521 3.132 -0.369 1.00 95.12 87 GLN A O 1
ATOM 678 N N . PHE A 1 88 ? 8.310 4.729 1.006 1.00 96.88 88 PHE A N 1
ATOM 679 C CA . PHE A 1 88 ? 9.192 5.395 0.043 1.00 96.88 88 PHE A CA 1
ATOM 680 C C . PHE A 1 88 ? 10.672 5.037 0.248 1.00 96.88 88 PHE A C 1
ATOM 682 O O . PHE A 1 88 ? 11.535 5.558 -0.454 1.00 96.88 88 PHE A O 1
ATOM 689 N N . GLY A 1 89 ? 10.971 4.127 1.177 1.00 97.44 89 GLY A N 1
ATOM 690 C CA . GLY A 1 89 ? 12.312 3.610 1.416 1.00 97.44 89 GLY A CA 1
ATOM 691 C C . GLY A 1 89 ? 13.052 4.217 2.602 1.00 97.44 89 GLY A C 1
ATOM 692 O O . GLY A 1 89 ? 14.219 3.883 2.794 1.00 97.44 89 GLY A O 1
ATOM 693 N N . ASP A 1 90 ? 12.407 5.073 3.399 1.00 98.06 90 ASP A N 1
ATOM 694 C CA . ASP A 1 90 ? 13.007 5.595 4.628 1.00 98.06 90 ASP A CA 1
ATOM 695 C C . ASP A 1 90 ? 13.060 4.511 5.721 1.00 98.06 90 ASP A C 1
ATOM 697 O O . ASP A 1 90 ? 12.068 3.853 6.032 1.00 98.06 90 ASP A O 1
ATOM 701 N N . TYR A 1 91 ? 14.236 4.342 6.316 1.00 97.69 91 TYR A N 1
ATOM 702 C CA . TYR A 1 91 ? 14.509 3.421 7.421 1.00 97.69 91 TYR A CA 1
ATOM 703 C C . TYR A 1 91 ? 15.115 4.147 8.634 1.00 97.69 91 TYR A C 1
ATOM 705 O O . TYR A 1 91 ? 15.796 3.536 9.455 1.00 97.69 91 TYR A O 1
ATOM 713 N N . SER A 1 92 ? 14.884 5.458 8.747 1.00 97.94 92 SER A N 1
ATOM 714 C CA . SER A 1 92 ? 15.208 6.247 9.935 1.00 97.94 92 SER A CA 1
ATOM 715 C C . SER A 1 92 ? 14.442 5.768 11.173 1.00 97.94 92 SER A C 1
ATOM 717 O O . SER A 1 92 ? 13.340 5.223 11.071 1.00 97.94 92 SER A O 1
ATOM 719 N N . ASP A 1 93 ? 14.973 6.053 12.366 1.00 97.06 93 ASP A N 1
ATOM 720 C CA . ASP A 1 93 ? 14.303 5.736 13.637 1.00 97.06 93 ASP A CA 1
ATOM 721 C C . ASP A 1 93 ? 12.873 6.296 13.694 1.00 97.06 93 ASP A C 1
ATOM 723 O O . ASP A 1 93 ? 11.969 5.655 14.227 1.00 97.06 93 ASP A O 1
ATOM 727 N N . GLN A 1 94 ? 12.637 7.472 13.102 1.00 96.94 94 GLN A N 1
ATOM 728 C CA . GLN A 1 94 ? 11.307 8.074 13.029 1.00 96.94 94 GLN A CA 1
ATOM 729 C C . GLN A 1 94 ? 10.352 7.258 12.146 1.00 96.94 94 GLN A C 1
ATOM 731 O O . GLN A 1 94 ? 9.197 7.051 12.531 1.00 96.94 94 GLN A O 1
ATOM 736 N N . ALA A 1 95 ? 10.810 6.790 10.981 1.00 96.94 95 ALA A N 1
ATOM 737 C CA . ALA A 1 95 ? 10.015 5.943 10.096 1.00 96.94 95 ALA A CA 1
ATOM 738 C C . ALA A 1 95 ? 9.678 4.599 10.764 1.00 96.94 95 ALA A C 1
ATOM 740 O O . ALA A 1 95 ? 8.513 4.195 10.792 1.00 96.94 95 ALA A O 1
ATOM 741 N N . LEU A 1 96 ? 10.668 3.955 11.394 1.00 97.75 96 LEU A N 1
ATOM 742 C CA . LEU A 1 96 ? 10.474 2.686 12.104 1.00 97.75 96 LEU A CA 1
ATOM 743 C C . LEU A 1 96 ? 9.565 2.844 13.330 1.00 97.75 96 LEU A C 1
ATOM 745 O O . LEU A 1 96 ? 8.685 2.013 13.558 1.00 97.75 96 LEU A O 1
ATOM 749 N N . GLN A 1 97 ? 9.693 3.944 14.078 1.00 97.00 97 GLN A N 1
ATOM 750 C CA . GLN A 1 97 ? 8.780 4.256 15.176 1.00 97.00 97 GLN A CA 1
ATOM 751 C C . GLN A 1 97 ? 7.337 4.427 14.679 1.00 97.00 97 GLN A C 1
ATOM 753 O O . GLN A 1 97 ? 6.403 4.020 15.370 1.00 97.00 97 GLN A O 1
ATOM 758 N N . GLY A 1 98 ? 7.134 4.977 13.478 1.00 95.56 98 GLY A N 1
ATOM 759 C CA . GLY A 1 98 ? 5.822 5.037 12.831 1.00 95.56 98 GLY A CA 1
ATOM 760 C C . GLY A 1 98 ? 5.207 3.651 12.598 1.00 95.56 98 GLY A C 1
ATOM 761 O O . GLY A 1 98 ? 4.026 3.448 12.889 1.00 95.56 98 GLY A O 1
ATOM 762 N N . LEU A 1 99 ? 6.004 2.673 12.153 1.00 96.94 99 LEU A N 1
ATOM 763 C CA . LEU A 1 99 ? 5.558 1.280 12.018 1.00 96.94 99 LEU A CA 1
ATOM 764 C C . LEU A 1 99 ? 5.220 0.646 13.377 1.00 96.94 99 LEU A C 1
ATOM 766 O O . LEU A 1 99 ? 4.211 -0.053 13.502 1.00 96.94 99 LEU A O 1
ATOM 770 N N . CYS A 1 100 ? 6.017 0.922 14.413 1.00 97.12 100 CYS A N 1
ATOM 771 C CA . CYS A 1 100 ? 5.724 0.481 15.779 1.00 97.12 100 CYS A CA 1
ATOM 772 C C . CYS A 1 100 ? 4.409 1.082 16.300 1.00 97.12 100 CYS A C 1
ATOM 774 O O . CYS A 1 100 ? 3.591 0.359 16.857 1.00 97.12 100 CYS A O 1
ATOM 776 N N . MET A 1 101 ? 4.140 2.370 16.049 1.00 95.94 101 MET A N 1
ATOM 777 C CA . MET A 1 101 ? 2.865 3.005 16.417 1.00 95.94 101 MET A CA 1
ATOM 778 C C . MET A 1 101 ? 1.664 2.329 15.749 1.00 95.94 101 MET A C 1
ATOM 780 O O . MET A 1 101 ? 0.627 2.134 16.389 1.00 95.94 101 MET A O 1
ATOM 784 N N . TRP A 1 102 ? 1.802 1.922 14.486 1.00 96.31 102 TRP A N 1
ATOM 785 C CA . TRP A 1 102 ? 0.782 1.131 13.804 1.00 96.31 102 TRP A CA 1
ATOM 786 C C . TRP A 1 102 ? 0.553 -0.226 14.469 1.00 96.31 102 TRP A C 1
ATOM 788 O O . TRP A 1 102 ? -0.596 -0.557 14.760 1.00 96.31 102 TRP A O 1
ATOM 798 N N . ARG A 1 103 ? 1.624 -0.985 14.732 1.00 96.75 103 ARG A N 1
ATOM 799 C CA . ARG A 1 103 ? 1.561 -2.320 15.351 1.00 96.75 103 ARG A CA 1
ATOM 800 C C . ARG A 1 103 ? 0.989 -2.291 16.761 1.00 96.75 103 ARG A C 1
ATOM 802 O O . ARG A 1 103 ? 0.140 -3.117 17.082 1.00 96.75 103 ARG A O 1
ATOM 809 N N . ASP A 1 104 ? 1.445 -1.346 17.574 1.00 95.25 104 ASP A N 1
ATOM 810 C CA . ASP A 1 104 ? 1.252 -1.389 19.022 1.00 95.25 104 ASP A CA 1
ATOM 811 C C . ASP A 1 104 ? 0.060 -0.543 19.486 1.00 95.25 104 ASP A C 1
ATOM 813 O O . ASP A 1 104 ? -0.519 -0.833 20.530 1.00 95.25 104 ASP A O 1
ATOM 817 N N . VAL A 1 105 ? -0.345 0.478 18.715 1.00 93.56 105 VAL A N 1
ATOM 818 C CA . VAL A 1 105 ? -1.365 1.453 19.146 1.00 93.56 105 VAL A CA 1
ATOM 819 C C . VAL A 1 105 ? -2.522 1.569 18.157 1.00 93.56 105 VAL A C 1
ATOM 821 O O . VAL A 1 105 ? -3.665 1.242 18.496 1.00 93.56 105 VAL A O 1
ATOM 824 N N . TRP A 1 106 ? -2.259 2.036 16.932 1.00 95.06 106 TRP A N 1
ATOM 825 C CA . TRP A 1 106 ? -3.327 2.440 16.014 1.00 95.06 106 TRP A CA 1
ATOM 826 C C . TRP A 1 106 ? -4.113 1.247 15.463 1.00 95.06 106 TRP A C 1
ATOM 828 O O . TRP A 1 106 ? -5.345 1.237 15.556 1.00 95.06 106 TRP A O 1
ATOM 838 N N . ALA A 1 107 ? -3.438 0.217 14.935 1.00 95.81 107 ALA A N 1
ATOM 839 C CA . ALA A 1 107 ? -4.128 -0.957 14.403 1.00 95.81 107 ALA A CA 1
ATOM 840 C C . ALA A 1 107 ? -4.859 -1.757 15.493 1.00 95.81 107 ALA A C 1
ATOM 842 O O . ALA A 1 107 ? -6.027 -2.079 15.269 1.00 95.81 107 ALA A O 1
ATOM 843 N N . PRO A 1 108 ? -4.281 -2.042 16.681 1.00 94.06 108 PRO A N 1
ATOM 844 C CA . PRO A 1 108 ? -5.010 -2.725 17.753 1.00 94.06 108 PRO A CA 1
ATOM 845 C C . PRO A 1 108 ? -6.272 -1.980 18.197 1.00 94.06 108 PRO A C 1
ATOM 847 O O . PRO A 1 108 ? -7.325 -2.601 18.375 1.00 94.06 108 PRO A O 1
ATOM 850 N N . THR A 1 109 ? -6.197 -0.650 18.308 1.00 93.12 109 THR A N 1
ATOM 851 C CA . THR A 1 109 ? -7.345 0.199 18.652 1.00 93.12 109 THR A CA 1
ATOM 852 C C . THR A 1 109 ? -8.455 0.087 17.604 1.00 93.12 109 THR A C 1
ATOM 854 O O . THR A 1 109 ? -9.604 -0.214 17.940 1.00 93.12 109 THR A O 1
ATOM 857 N N . MET A 1 110 ? -8.119 0.264 16.322 1.00 94.94 110 MET A N 1
ATOM 858 C CA . MET A 1 110 ? -9.092 0.143 15.231 1.00 94.94 110 MET A CA 1
ATOM 859 C C . MET A 1 110 ? -9.642 -1.277 15.099 1.00 94.94 110 MET A C 1
ATOM 861 O O . MET A 1 110 ? -10.837 -1.447 14.871 1.00 94.94 110 MET A O 1
ATOM 865 N N . ARG A 1 111 ? -8.809 -2.303 15.301 1.00 95.25 111 ARG A N 1
ATOM 866 C CA . ARG A 1 111 ? -9.217 -3.711 15.283 1.00 95.25 111 ARG A CA 1
ATOM 867 C C . ARG A 1 111 ? -10.270 -3.993 16.348 1.00 95.25 111 ARG A C 1
ATOM 869 O O . ARG A 1 111 ? -11.288 -4.611 16.045 1.00 95.25 111 ARG A O 1
ATOM 876 N N . LYS A 1 112 ? -10.056 -3.524 17.581 1.00 94.00 112 LYS A N 1
ATOM 877 C CA . LYS A 1 112 ? -11.031 -3.681 18.669 1.00 94.00 112 LYS A CA 1
ATOM 878 C C . LYS A 1 112 ? -12.360 -3.012 18.317 1.00 94.00 112 LYS A C 1
ATOM 880 O O . LYS A 1 112 ? -13.404 -3.637 18.464 1.00 94.00 112 LYS A O 1
ATOM 885 N N . ALA A 1 113 ? -12.311 -1.787 17.797 1.00 93.25 113 ALA A N 1
ATOM 886 C CA . ALA A 1 113 ? -13.498 -1.059 17.357 1.00 93.25 113 ALA A CA 1
ATOM 887 C C . ALA A 1 113 ? -14.249 -1.797 16.238 1.00 93.25 113 ALA A C 1
ATOM 889 O O . ALA A 1 113 ? -15.466 -1.953 16.309 1.00 93.25 113 ALA A O 1
ATOM 890 N N . LEU A 1 114 ? -13.520 -2.308 15.243 1.00 94.94 114 LEU A N 1
ATOM 891 C CA . LEU A 1 114 ? -14.085 -3.041 14.113 1.00 94.94 114 LEU A CA 1
ATOM 892 C C . LEU A 1 114 ? -14.787 -4.330 14.562 1.00 94.94 114 LEU A C 1
ATOM 894 O O . LEU A 1 114 ? -15.864 -4.648 14.060 1.00 94.94 114 LEU A O 1
ATOM 898 N N . HIS A 1 115 ? -14.217 -5.048 15.535 1.00 93.69 115 HIS A N 1
ATOM 899 C CA . HIS A 1 115 ? -14.849 -6.234 16.115 1.00 93.69 115 HIS A CA 1
ATOM 900 C C . HIS A 1 115 ? -16.152 -5.907 16.857 1.00 93.69 115 HIS A C 1
ATOM 902 O O . HIS A 1 115 ? -17.096 -6.687 16.759 1.00 93.69 115 HIS A O 1
ATOM 908 N N . THR A 1 116 ? -16.245 -4.755 17.530 1.00 91.50 116 THR A N 1
ATOM 909 C CA . THR A 1 116 ? -17.481 -4.316 18.205 1.00 91.50 116 THR A CA 1
ATOM 910 C C . THR A 1 116 ? -18.641 -4.116 17.227 1.00 91.50 116 THR A C 1
ATOM 912 O O . THR A 1 116 ? -19.779 -4.435 17.559 1.00 91.50 116 THR A O 1
ATOM 915 N N . ILE A 1 117 ? -18.364 -3.615 16.019 1.00 94.06 117 ILE A N 1
ATOM 916 C CA . ILE A 1 117 ? -19.388 -3.387 14.983 1.00 94.06 117 ILE A CA 1
ATOM 917 C C . ILE A 1 117 ? -19.558 -4.565 14.012 1.00 94.06 117 ILE A C 1
ATOM 919 O O . ILE A 1 117 ? -20.389 -4.498 13.112 1.00 94.06 117 ILE A O 1
ATOM 923 N N . GLY A 1 118 ? -18.801 -5.654 14.191 1.00 94.00 118 GLY A N 1
ATOM 924 C CA . GLY A 1 118 ? -18.890 -6.854 13.351 1.00 94.00 118 GLY A CA 1
ATOM 925 C C . GLY A 1 118 ? -18.298 -6.702 11.943 1.00 94.00 118 GLY A C 1
ATOM 926 O O . GLY A 1 118 ? -18.553 -7.542 11.082 1.00 94.00 118 GLY A O 1
ATOM 927 N N . GLY A 1 119 ? -17.505 -5.655 11.704 1.00 95.62 119 GLY A N 1
ATOM 928 C CA . GLY A 1 119 ? -16.962 -5.304 10.392 1.00 95.62 119 GLY A CA 1
ATOM 929 C C . GLY A 1 119 ? -17.556 -4.020 9.813 1.00 95.62 119 GLY A C 1
ATOM 930 O O . GLY A 1 119 ? -18.467 -3.416 10.373 1.00 95.62 119 GLY A O 1
ATOM 931 N N . LEU A 1 120 ? -17.013 -3.590 8.675 1.00 97.06 120 LEU A N 1
ATOM 932 C CA . LEU A 1 120 ? -17.429 -2.374 7.984 1.00 97.06 120 LEU A CA 1
ATOM 933 C C . LEU A 1 120 ? -17.645 -2.676 6.502 1.00 97.06 120 LEU A C 1
ATOM 935 O O . LEU A 1 120 ? -16.738 -3.156 5.822 1.00 97.06 120 LEU A O 1
ATOM 939 N N . ASP A 1 121 ? -18.839 -2.383 5.990 1.00 97.38 121 ASP A N 1
ATOM 940 C CA . ASP A 1 121 ? -19.124 -2.558 4.569 1.00 97.38 121 ASP A CA 1
ATOM 941 C C . ASP A 1 121 ? -18.450 -1.443 3.756 1.00 97.38 121 ASP A C 1
ATOM 943 O O . ASP A 1 121 ? -18.758 -0.258 3.900 1.00 97.38 121 ASP A O 1
ATOM 947 N N . LEU A 1 122 ? -17.535 -1.828 2.862 1.00 98.38 122 LEU A N 1
ATOM 948 C CA . LEU A 1 122 ? -16.751 -0.873 2.072 1.00 98.38 122 LEU A CA 1
ATOM 949 C C . LEU A 1 122 ? -17.507 -0.333 0.852 1.00 98.38 122 LEU A C 1
ATOM 951 O O . LEU A 1 122 ? -17.303 0.818 0.476 1.00 98.38 122 LEU A O 1
ATOM 955 N N . LYS A 1 123 ? -18.412 -1.119 0.247 1.00 97.81 123 LYS A N 1
ATOM 956 C CA . LYS A 1 123 ? -19.159 -0.712 -0.962 1.00 97.81 123 LYS A CA 1
ATOM 957 C C . LYS A 1 123 ? -19.925 0.612 -0.784 1.00 97.81 123 LYS A C 1
ATOM 959 O O . LYS A 1 123 ? -19.803 1.461 -1.670 1.00 97.81 123 LYS A O 1
ATOM 964 N N . PRO A 1 124 ? -20.669 0.848 0.319 1.00 98.25 124 PRO A N 1
ATOM 965 C CA . PRO A 1 124 ? -21.325 2.137 0.550 1.00 98.25 124 PRO A CA 1
ATOM 966 C C . PRO A 1 124 ? -20.347 3.312 0.667 1.00 98.25 124 PRO A C 1
ATOM 968 O O . PRO A 1 124 ? -20.633 4.388 0.143 1.00 98.25 124 PRO A O 1
ATOM 971 N N . ILE A 1 125 ? -19.190 3.112 1.312 1.00 98.62 125 ILE A N 1
ATOM 972 C CA . ILE A 1 125 ? -18.157 4.150 1.453 1.00 98.62 125 ILE A CA 1
ATOM 973 C C . ILE A 1 125 ? -17.561 4.485 0.086 1.00 98.62 125 ILE A C 1
ATOM 975 O O . ILE A 1 125 ? -17.568 5.647 -0.304 1.00 98.62 125 ILE A O 1
ATOM 979 N N . ILE A 1 126 ? -17.126 3.464 -0.655 1.00 98.62 126 ILE A N 1
ATOM 980 C CA . ILE A 1 126 ? -16.560 3.565 -2.008 1.00 98.62 126 ILE A CA 1
ATOM 981 C C . ILE A 1 126 ? -17.527 4.303 -2.938 1.00 98.62 126 ILE A C 1
ATOM 983 O O . ILE A 1 126 ? -17.166 5.309 -3.538 1.00 98.62 126 ILE A O 1
ATOM 987 N N . THR A 1 127 ? -18.784 3.854 -3.003 1.00 98.06 127 THR A N 1
ATOM 988 C CA . THR A 1 127 ? -19.801 4.445 -3.890 1.00 98.06 127 THR A CA 1
ATOM 989 C C . THR A 1 127 ? -20.028 5.918 -3.565 1.00 98.06 127 THR A C 1
ATOM 991 O O . THR A 1 127 ? -20.079 6.760 -4.459 1.00 98.06 127 THR A O 1
ATOM 994 N N . LYS A 1 128 ? -20.146 6.250 -2.275 1.00 98.50 128 LYS A N 1
ATOM 995 C CA . LYS A 1 128 ? -20.357 7.629 -1.841 1.00 98.50 128 LYS A CA 1
ATOM 996 C C . LYS A 1 128 ? -19.125 8.502 -2.088 1.00 98.50 128 LYS A C 1
ATOM 998 O O . LYS A 1 128 ? -19.290 9.644 -2.497 1.00 98.50 128 LYS A O 1
ATOM 1003 N N . ALA A 1 129 ? -17.920 7.979 -1.874 1.00 98.44 129 ALA A N 1
ATOM 1004 C CA . ALA A 1 129 ? -16.672 8.699 -2.108 1.00 98.44 129 ALA A CA 1
ATOM 1005 C C . ALA A 1 129 ? -16.480 9.056 -3.590 1.00 98.44 129 ALA A C 1
ATOM 1007 O O . ALA A 1 129 ? -16.161 10.204 -3.891 1.00 98.44 129 ALA A O 1
ATOM 1008 N N . LEU A 1 130 ? -16.784 8.127 -4.505 1.00 98.06 130 LEU A N 1
ATOM 1009 C CA . LEU A 1 130 ? -16.777 8.384 -5.952 1.00 98.06 130 LEU A CA 1
ATOM 1010 C C . LEU A 1 130 ? -17.722 9.541 -6.330 1.00 98.06 130 LEU A C 1
ATOM 1012 O O . LEU A 1 130 ? -17.368 10.414 -7.115 1.00 98.06 130 LEU A O 1
ATOM 1016 N N . LEU A 1 131 ? -18.904 9.614 -5.706 1.00 97.62 131 LEU A N 1
ATOM 1017 C CA . LEU A 1 131 ? -19.849 10.729 -5.888 1.00 97.62 131 LEU A CA 1
ATOM 1018 C C . LEU A 1 131 ? -19.412 12.036 -5.196 1.00 97.62 131 LEU A C 1
ATOM 1020 O O . LEU A 1 131 ? -19.982 13.092 -5.458 1.00 97.62 131 LEU A O 1
ATOM 1024 N N . MET A 1 132 ? -18.419 11.977 -4.308 1.00 97.75 132 MET A N 1
ATOM 1025 C CA . MET A 1 132 ? -17.817 13.118 -3.602 1.00 97.75 132 MET A CA 1
ATOM 1026 C C . MET A 1 132 ? -16.465 13.535 -4.209 1.00 97.75 132 MET A C 1
ATOM 1028 O O . MET A 1 132 ? -15.691 14.285 -3.600 1.00 97.75 132 MET A O 1
ATOM 1032 N N . GLY A 1 133 ? -16.189 13.058 -5.420 1.00 96.75 133 GLY A N 1
ATOM 1033 C CA . GLY A 1 133 ? -15.049 13.456 -6.226 1.00 96.75 133 GLY A CA 1
ATOM 1034 C C . GLY A 1 133 ? -13.739 12.750 -5.911 1.00 96.75 133 GLY A C 1
ATOM 1035 O O . GLY A 1 133 ? -12.695 13.253 -6.310 1.00 96.75 133 GLY A O 1
ATOM 1036 N N . ASP A 1 134 ? -13.760 11.642 -5.170 1.00 97.88 134 ASP A N 1
ATOM 1037 C CA . ASP A 1 134 ? -12.600 10.749 -5.092 1.00 97.88 134 ASP A CA 1
ATOM 1038 C C . ASP A 1 134 ? -12.526 9.862 -6.337 1.00 97.88 134 ASP A C 1
ATOM 1040 O O . ASP A 1 134 ? -13.552 9.511 -6.917 1.00 97.88 134 ASP A O 1
ATOM 1044 N N . GLU A 1 135 ? -11.314 9.450 -6.704 1.00 97.44 135 GLU A N 1
ATOM 1045 C CA . GLU A 1 135 ? -11.087 8.393 -7.697 1.00 97.44 135 GLU A CA 1
ATOM 1046 C C . GLU A 1 135 ? -10.513 7.111 -7.077 1.00 97.44 135 GLU A C 1
ATOM 1048 O O . GLU A 1 135 ? -10.440 6.088 -7.743 1.00 97.44 135 GLU A O 1
ATOM 1053 N N . LEU A 1 136 ? -10.234 7.114 -5.770 1.00 97.50 136 LEU A N 1
ATOM 1054 C CA . LEU A 1 136 ? -9.811 5.948 -4.991 1.00 97.50 136 LEU A CA 1
ATOM 1055 C C . LEU A 1 136 ? -8.408 5.402 -5.311 1.00 97.50 136 LEU A C 1
ATOM 1057 O O . LEU A 1 136 ? -8.104 4.272 -4.923 1.00 97.50 136 LEU A O 1
ATOM 1061 N N . HIS A 1 137 ? -7.528 6.205 -5.906 1.00 97.12 137 HIS A N 1
ATOM 1062 C CA . HIS A 1 137 ? -6.099 5.914 -6.025 1.00 97.12 137 HIS A CA 1
ATOM 1063 C C . HIS A 1 137 ? -5.264 7.067 -5.458 1.00 97.12 137 HIS A C 1
ATOM 1065 O O . HIS A 1 137 ? -4.594 6.899 -4.440 1.00 97.12 137 HIS A O 1
ATOM 1071 N N . ASN A 1 138 ? -5.338 8.245 -6.063 1.00 94.44 138 ASN A N 1
ATOM 1072 C CA . ASN A 1 138 ? -4.550 9.419 -5.699 1.00 94.44 138 ASN A CA 1
ATOM 1073 C C . ASN A 1 138 ? -5.326 10.412 -4.813 1.00 94.44 138 ASN A C 1
ATOM 1075 O O . ASN A 1 138 ? -4.730 11.080 -3.971 1.00 94.44 138 ASN A O 1
ATOM 1079 N N . ARG A 1 139 ? -6.654 10.500 -4.960 1.00 95.44 139 ARG A N 1
ATOM 1080 C CA . ARG A 1 139 ? -7.543 11.301 -4.110 1.00 95.44 139 ARG A CA 1
ATOM 1081 C C . ARG A 1 139 ? -8.484 10.393 -3.326 1.00 95.44 139 ARG A C 1
ATOM 1083 O O . ARG A 1 139 ? -9.361 9.738 -3.887 1.00 95.44 139 ARG A O 1
ATOM 1090 N N . GLN A 1 140 ? -8.300 10.412 -2.008 1.00 95.44 140 GLN A N 1
ATOM 1091 C CA . GLN A 1 140 ? -9.015 9.588 -1.024 1.00 95.44 140 GLN A CA 1
ATOM 1092 C C . GLN A 1 140 ? -9.612 10.434 0.113 1.00 95.44 140 GLN A C 1
ATOM 1094 O O . GLN A 1 140 ? -9.907 9.929 1.196 1.00 95.44 140 GLN A O 1
ATOM 1099 N N . THR A 1 141 ? -9.731 11.750 -0.074 1.00 95.81 141 THR A N 1
ATOM 1100 C CA . THR A 1 141 ? -10.133 12.660 1.003 1.00 95.81 141 THR A CA 1
ATOM 1101 C C . THR A 1 141 ? -11.543 12.339 1.501 1.00 95.81 141 THR A C 1
ATOM 1103 O O . THR A 1 141 ? -11.787 12.315 2.714 1.00 95.81 141 THR A O 1
ATOM 1106 N N . ALA A 1 142 ? -12.485 12.075 0.587 1.00 97.75 142 ALA A N 1
ATOM 1107 C CA . ALA A 1 142 ? -13.858 11.755 0.959 1.00 97.75 142 ALA A CA 1
ATOM 1108 C C . ALA A 1 142 ? -13.955 10.364 1.599 1.00 97.75 142 ALA A C 1
ATOM 1110 O O . ALA A 1 142 ? -14.580 10.220 2.650 1.00 97.75 142 ALA A O 1
ATOM 1111 N N . SER A 1 143 ? -13.320 9.352 1.013 1.00 98.31 143 SER A N 1
ATOM 1112 C CA . SER A 1 143 ? -13.331 7.970 1.490 1.00 98.31 143 SER A CA 1
ATOM 1113 C C . SER A 1 143 ? -12.663 7.828 2.861 1.00 98.31 143 SER A C 1
ATOM 1115 O O . SER A 1 143 ? -13.244 7.212 3.757 1.00 98.31 143 SER A O 1
ATOM 1117 N N . SER A 1 144 ? -11.518 8.481 3.078 1.00 98.06 144 SER A N 1
ATOM 1118 C CA . SER A 1 144 ? -10.820 8.527 4.368 1.00 98.06 144 SER A CA 1
ATOM 1119 C C . SER A 1 144 ? -11.665 9.212 5.441 1.00 98.06 144 SER A C 1
ATOM 1121 O O . SER A 1 144 ? -11.798 8.690 6.549 1.00 98.06 144 SER A O 1
ATOM 1123 N N . SER A 1 145 ? -12.334 10.319 5.102 1.00 98.06 145 SER A N 1
ATOM 1124 C CA . SER A 1 145 ? -13.253 11.003 6.024 1.00 98.06 145 SER A CA 1
ATOM 1125 C C . SER A 1 145 ? -14.482 10.150 6.361 1.00 98.06 145 SER A C 1
ATOM 1127 O O . SER A 1 145 ? -14.909 10.080 7.514 1.00 98.06 145 SER A O 1
ATOM 1129 N N . LEU A 1 146 ? -15.071 9.477 5.368 1.00 98.38 146 LEU A N 1
ATOM 1130 C CA . LEU A 1 146 ? -16.214 8.581 5.562 1.00 98.38 146 LEU A CA 1
ATOM 1131 C C . LEU A 1 146 ? -15.840 7.367 6.421 1.00 98.38 146 LEU A C 1
ATOM 1133 O O . LEU A 1 146 ? -16.619 6.985 7.294 1.00 98.38 146 LEU A O 1
ATOM 1137 N N . PHE A 1 147 ? -14.648 6.805 6.218 1.00 98.00 147 PHE A N 1
ATOM 1138 C CA . PHE A 1 147 ? -14.101 5.745 7.059 1.00 98.00 147 PHE A CA 1
ATOM 1139 C C . PHE A 1 147 ? -13.895 6.213 8.502 1.00 98.00 147 PHE A C 1
ATOM 1141 O O . PHE A 1 147 ? -14.378 5.559 9.426 1.00 98.00 147 PHE A O 1
ATOM 1148 N N . ALA A 1 148 ? -13.262 7.374 8.701 1.00 96.81 148 ALA A N 1
ATOM 1149 C CA . ALA A 1 148 ? -13.075 7.958 10.026 1.00 96.81 148 ALA A CA 1
ATOM 1150 C C . ALA A 1 148 ? -14.416 8.135 10.758 1.00 96.81 148 ALA A C 1
ATOM 1152 O O . ALA A 1 148 ? -14.558 7.724 11.909 1.00 96.81 148 ALA A O 1
ATOM 1153 N N . ASN A 1 149 ? -15.430 8.664 10.065 1.00 96.12 149 ASN A N 1
ATOM 1154 C CA . ASN A 1 149 ? -16.777 8.837 10.610 1.00 96.12 149 ASN A CA 1
ATOM 1155 C C . ASN A 1 149 ? -17.439 7.503 10.985 1.00 96.12 149 ASN A C 1
ATOM 1157 O O . ASN A 1 149 ? -18.055 7.405 12.046 1.00 96.12 149 ASN A O 1
ATOM 1161 N N . ALA A 1 150 ? -17.306 6.476 10.141 1.00 96.00 150 ALA A N 1
ATOM 1162 C CA . ALA A 1 150 ? -17.880 5.157 10.398 1.00 96.00 150 ALA A CA 1
ATOM 1163 C C . ALA A 1 150 ? -17.227 4.454 11.600 1.00 96.00 150 ALA A C 1
ATOM 1165 O O . ALA A 1 150 ? -17.899 3.742 12.344 1.00 96.00 150 ALA A O 1
ATOM 1166 N N . MET A 1 151 ? -15.931 4.688 11.819 1.00 95.25 151 MET A N 1
ATOM 1167 C CA . MET A 1 151 ? -15.182 4.103 12.932 1.00 95.25 151 MET A CA 1
ATOM 1168 C C . MET A 1 151 ? -15.305 4.901 14.236 1.00 95.25 151 MET A C 1
ATOM 1170 O O . MET A 1 151 ? -15.122 4.329 15.310 1.00 95.25 151 MET A O 1
ATOM 1174 N N . ALA A 1 152 ? -15.636 6.195 14.178 1.00 93.06 152 ALA A N 1
ATOM 1175 C CA . ALA A 1 152 ? -15.540 7.108 15.318 1.00 93.06 152 ALA A CA 1
ATOM 1176 C C . ALA A 1 152 ? -16.317 6.644 16.560 1.00 93.06 152 ALA A C 1
ATOM 1178 O O . ALA A 1 152 ? -15.762 6.596 17.660 1.00 93.06 152 ALA A O 1
ATOM 1179 N N . VAL A 1 153 ? -17.591 6.273 16.392 1.00 91.38 153 VAL A N 1
ATOM 1180 C CA . VAL A 1 153 ? -18.435 5.820 17.511 1.00 91.38 153 VAL A CA 1
ATOM 1181 C C . VAL A 1 153 ? -17.941 4.482 18.052 1.00 91.38 153 VAL A C 1
ATOM 1183 O O . VAL A 1 153 ? -17.813 4.328 19.265 1.00 91.38 153 VAL A O 1
ATOM 1186 N N . ALA A 1 154 ? -17.601 3.545 17.164 1.00 91.75 154 ALA A N 1
ATOM 1187 C CA . ALA A 1 154 ? -17.092 2.232 17.545 1.00 91.75 154 ALA A CA 1
ATOM 1188 C C . ALA A 1 154 ? -15.806 2.352 18.371 1.00 91.75 154 ALA A C 1
ATOM 1190 O O . ALA A 1 154 ? -15.680 1.720 19.416 1.00 91.75 154 ALA A O 1
ATOM 1191 N N . MET A 1 155 ? -14.882 3.217 17.942 1.00 90.31 155 MET A N 1
ATOM 1192 C CA . MET A 1 155 ? -13.646 3.520 18.663 1.00 90.31 155 MET A CA 1
ATOM 1193 C C . MET A 1 155 ? -13.928 4.169 20.021 1.00 90.31 155 MET A C 1
ATOM 1195 O O . MET A 1 155 ? -13.359 3.744 21.022 1.00 90.31 155 MET A O 1
ATOM 1199 N N . ALA A 1 156 ? -14.851 5.131 20.094 1.00 88.25 156 ALA A N 1
ATOM 1200 C CA . ALA A 1 156 ? -15.224 5.781 21.352 1.00 88.25 156 ALA A CA 1
ATOM 1201 C C . ALA A 1 156 ? -15.893 4.830 22.364 1.00 88.25 156 ALA A C 1
ATOM 1203 O O . ALA A 1 156 ? -15.787 5.052 23.568 1.00 88.25 156 ALA A O 1
ATOM 1204 N N . GLN A 1 157 ? -16.569 3.782 21.887 1.00 86.88 157 GLN A N 1
ATOM 1205 C CA . GLN A 1 157 ? -17.196 2.749 22.717 1.00 86.88 157 GLN A CA 1
ATOM 1206 C C . GLN A 1 157 ? -16.229 1.634 23.130 1.00 86.88 157 GLN A C 1
ATOM 1208 O O . GLN A 1 157 ? -16.583 0.807 23.971 1.00 86.88 157 GLN A O 1
ATOM 1213 N N . THR A 1 158 ? -15.025 1.572 22.549 1.00 82.94 158 THR A N 1
ATOM 1214 C CA . THR A 1 158 ? -14.047 0.565 22.964 1.00 82.94 158 THR A CA 1
ATOM 1215 C C . THR A 1 158 ? -13.597 0.811 24.397 1.00 82.94 158 THR A C 1
ATOM 1217 O O . THR A 1 158 ? -13.147 1.896 24.757 1.00 82.94 158 THR A O 1
ATOM 1220 N N . ASP A 1 159 ? -13.670 -0.238 25.211 1.00 77.19 159 ASP A N 1
ATOM 1221 C CA . ASP A 1 159 ? -13.153 -0.215 26.576 1.00 77.19 159 ASP A CA 1
ATOM 1222 C C . ASP A 1 159 ? -11.625 -0.372 26.555 1.00 77.19 159 ASP A C 1
ATOM 1224 O O . ASP A 1 159 ? -11.083 -1.464 26.736 1.00 77.19 159 ASP A O 1
ATOM 1228 N N . LEU A 1 160 ? -10.912 0.672 26.137 1.00 73.25 160 LEU A N 1
ATOM 1229 C CA . LEU A 1 160 ? -9.451 0.671 26.124 1.00 73.25 160 LEU A CA 1
ATOM 1230 C C . LEU A 1 160 ? -8.915 1.033 27.510 1.00 73.25 16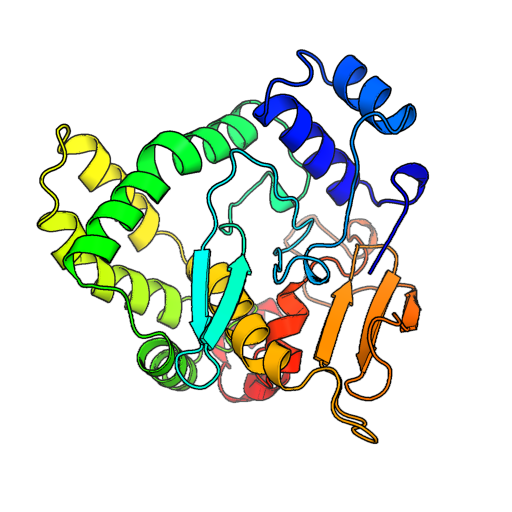0 LEU A C 1
ATOM 1232 O O . LEU A 1 160 ? -9.414 1.977 28.124 1.00 73.25 160 LEU A O 1
ATOM 1236 N N . PRO A 1 161 ? -7.846 0.359 27.975 1.00 66.88 161 PRO A N 1
ATOM 1237 C CA . PRO A 1 161 ? -7.247 0.658 29.274 1.00 66.88 161 PRO A CA 1
ATOM 1238 C C . PRO A 1 161 ? -6.716 2.098 29.351 1.00 66.88 161 PRO A C 1
ATOM 1240 O O . PRO A 1 161 ? -6.593 2.655 30.440 1.00 66.88 161 PRO A O 1
ATOM 1243 N N . ASN A 1 162 ? -6.427 2.720 28.202 1.00 78.50 162 ASN A N 1
ATOM 1244 C CA . ASN A 1 162 ? -5.841 4.045 28.113 1.00 78.50 162 ASN A CA 1
ATOM 1245 C C . ASN A 1 162 ? -6.641 4.969 27.178 1.00 78.50 162 ASN A C 1
ATOM 1247 O O . ASN A 1 162 ? -6.557 4.897 25.951 1.00 78.50 162 ASN A O 1
ATOM 1251 N N . LYS A 1 163 ? -7.371 5.926 27.761 1.00 83.75 163 LYS A N 1
ATOM 1252 C CA . LYS A 1 163 ? -8.132 6.939 27.006 1.00 83.75 163 LYS A CA 1
ATOM 1253 C C . LYS A 1 163 ? -7.245 7.792 26.088 1.00 83.75 163 LYS A C 1
ATOM 1255 O O . LYS A 1 163 ? -7.724 8.287 25.067 1.00 83.75 163 LYS A O 1
ATOM 1260 N N . SER A 1 164 ? -5.968 7.979 26.433 1.00 85.81 164 SER A N 1
ATOM 1261 C CA . SER A 1 164 ? -5.050 8.788 25.624 1.00 85.81 164 SER A CA 1
ATOM 1262 C C . SER A 1 164 ? -4.672 8.106 24.303 1.00 85.81 164 SER A C 1
ATOM 1264 O O . SER A 1 164 ? -4.625 8.787 23.280 1.00 85.81 164 SER A O 1
ATOM 1266 N N . GLU A 1 165 ? -4.527 6.777 24.283 1.00 86.44 165 GLU A N 1
ATOM 1267 C CA . GLU A 1 165 ? -4.296 5.983 23.063 1.00 86.44 165 GLU A CA 1
ATOM 1268 C C . GLU A 1 165 ? -5.484 6.043 22.106 1.00 86.44 165 GLU A C 1
ATOM 1270 O O . GLU A 1 165 ? -5.305 6.233 20.900 1.00 86.44 165 GLU A O 1
ATOM 1275 N N . MET A 1 166 ? -6.706 5.968 22.643 1.00 88.38 166 MET A N 1
ATOM 1276 C CA . MET A 1 166 ? -7.919 6.144 21.847 1.00 88.38 166 MET A CA 1
ATOM 1277 C C . MET A 1 166 ? -7.888 7.520 21.163 1.00 88.38 166 MET A C 1
ATOM 1279 O O . MET A 1 166 ? -7.964 7.620 19.938 1.00 88.38 166 MET A O 1
ATOM 1283 N N . ILE A 1 167 ? -7.724 8.600 21.941 1.00 89.94 167 ILE A N 1
ATOM 1284 C CA . ILE A 1 167 ? -7.706 9.971 21.405 1.00 89.94 167 ILE A CA 1
ATOM 1285 C C . ILE A 1 167 ? -6.587 10.138 20.371 1.00 89.94 167 ILE A C 1
ATOM 1287 O O . ILE A 1 167 ? -6.805 10.777 19.343 1.00 89.94 167 ILE A O 1
ATOM 1291 N N . GLY A 1 168 ? -5.410 9.559 20.620 1.00 92.00 168 GLY A N 1
ATOM 1292 C CA . GLY A 1 168 ? -4.299 9.546 19.671 1.00 92.00 168 GLY A CA 1
ATOM 1293 C C . GLY A 1 168 ? -4.660 8.853 18.358 1.00 92.00 168 GLY A C 1
ATOM 1294 O O . GLY A 1 168 ? -4.390 9.396 17.290 1.00 92.00 168 GLY A O 1
ATOM 1295 N N . THR A 1 169 ? -5.336 7.706 18.426 1.00 93.69 169 THR A N 1
ATOM 1296 C CA . THR A 1 169 ? -5.781 6.972 17.235 1.00 93.69 169 THR A CA 1
ATOM 1297 C C . THR A 1 169 ? -6.866 7.729 16.476 1.00 93.69 169 THR A C 1
ATOM 1299 O O . THR A 1 169 ? -6.776 7.832 15.258 1.00 93.69 169 THR A O 1
ATOM 1302 N N . LEU A 1 170 ? -7.852 8.331 17.156 1.00 92.88 170 LEU A N 1
ATOM 1303 C CA . LEU A 1 170 ? -8.830 9.188 16.474 1.00 92.88 170 LEU A CA 1
ATOM 1304 C C . LEU A 1 170 ? -8.146 10.356 15.775 1.00 92.88 170 LEU A C 1
ATOM 1306 O O . LEU A 1 170 ? -8.402 10.565 14.599 1.00 92.88 170 LEU A O 1
ATOM 1310 N N . LYS A 1 171 ? -7.247 11.075 16.462 1.00 94.00 171 LYS A N 1
ATOM 1311 C CA . LYS A 1 171 ? -6.492 12.178 15.850 1.00 94.00 171 LYS A CA 1
ATOM 1312 C C . LYS A 1 171 ? -5.734 11.718 14.612 1.00 94.00 171 LYS A C 1
ATOM 1314 O O . LYS A 1 171 ? -5.709 12.449 13.630 1.00 94.00 171 LYS A O 1
ATOM 1319 N N . TYR A 1 172 ? -5.126 10.538 14.659 1.00 94.75 172 TYR A N 1
ATOM 1320 C CA . TYR A 1 172 ? -4.436 9.977 13.509 1.00 94.75 172 TYR A CA 1
ATOM 1321 C C . TYR A 1 172 ? -5.410 9.731 12.348 1.00 94.75 172 TYR A C 1
ATOM 1323 O O . TYR A 1 172 ? -5.253 10.318 11.283 1.00 94.75 172 TYR A O 1
ATOM 1331 N N . VAL A 1 173 ? -6.468 8.948 12.577 1.00 94.56 173 VAL A N 1
ATOM 1332 C CA . VAL A 1 173 ? -7.432 8.560 11.535 1.00 94.56 173 VAL A CA 1
ATOM 1333 C C . VAL A 1 173 ? -8.159 9.772 10.942 1.00 94.56 173 VAL A C 1
ATOM 1335 O O . VAL A 1 173 ? -8.331 9.841 9.730 1.00 94.56 173 VAL A O 1
ATOM 1338 N N . THR A 1 174 ? -8.552 10.757 11.756 1.00 94.50 174 THR A N 1
ATOM 1339 C CA . THR A 1 174 ? -9.286 11.941 11.274 1.00 94.50 174 THR A CA 1
ATOM 1340 C C . THR A 1 174 ? -8.424 12.929 10.493 1.00 94.50 174 THR A C 1
ATOM 1342 O O . THR A 1 174 ? -8.979 13.749 9.774 1.00 94.50 174 THR A O 1
ATOM 1345 N N . ASN A 1 175 ? -7.096 12.896 10.652 1.00 94.12 175 ASN A N 1
ATOM 1346 C CA . ASN A 1 175 ? -6.171 13.774 9.922 1.00 94.12 175 ASN A CA 1
ATOM 1347 C C . ASN A 1 175 ? -5.439 13.047 8.783 1.00 94.12 175 ASN A C 1
ATOM 1349 O O . ASN A 1 175 ? -4.581 13.637 8.133 1.00 94.12 175 ASN A O 1
ATOM 1353 N N . HIS A 1 176 ? -5.745 11.770 8.540 1.00 94.56 176 HIS A N 1
ATOM 1354 C CA . HIS A 1 176 ? -5.073 10.985 7.516 1.00 94.56 176 HIS A CA 1
ATOM 1355 C C . HIS A 1 176 ? -5.878 10.954 6.215 1.00 94.56 176 HIS A C 1
ATOM 1357 O O . HIS A 1 176 ? -6.755 10.115 6.023 1.00 94.56 176 HIS A O 1
ATOM 1363 N N . GLU A 1 177 ? -5.510 11.806 5.261 1.00 92.88 177 GLU A N 1
ATOM 1364 C CA . GLU A 1 177 ? -6.257 11.976 4.003 1.00 92.88 177 GLU A CA 1
ATOM 1365 C C . GLU A 1 177 ? -6.191 10.762 3.058 1.00 92.88 177 GLU A C 1
ATOM 1367 O O . GLU A 1 177 ? -7.073 10.582 2.224 1.00 92.88 177 GLU A O 1
ATOM 1372 N N . MET A 1 178 ? -5.172 9.909 3.212 1.00 94.94 178 MET A N 1
ATOM 1373 C CA . MET A 1 178 ? -4.932 8.727 2.366 1.00 94.94 178 MET A CA 1
ATOM 1374 C C . MET A 1 178 ? -5.154 7.366 3.054 1.00 94.94 178 MET A C 1
ATOM 1376 O O . MET A 1 178 ? -4.793 6.337 2.484 1.00 94.94 178 MET A O 1
ATOM 1380 N N . ILE A 1 179 ? -5.726 7.308 4.267 1.00 95.94 179 ILE A N 1
ATOM 1381 C CA . ILE A 1 179 ? -5.798 6.044 5.035 1.00 95.94 179 ILE A CA 1
ATOM 1382 C C . ILE A 1 179 ? -6.634 4.990 4.303 1.00 95.94 179 ILE A C 1
ATOM 1384 O O . ILE A 1 179 ? -6.349 3.793 4.375 1.00 95.94 179 ILE A O 1
ATOM 1388 N N . PHE A 1 180 ? -7.640 5.443 3.550 1.00 98.06 180 PHE A N 1
ATOM 1389 C CA . PHE A 1 180 ? -8.529 4.570 2.804 1.00 98.06 180 PHE A CA 1
ATOM 1390 C C . PHE A 1 180 ? -7.875 3.932 1.576 1.00 98.06 180 PHE A C 1
ATOM 1392 O O . PHE A 1 180 ? -8.407 2.944 1.079 1.00 98.06 180 PHE A O 1
ATOM 1399 N N . LEU A 1 181 ? -6.715 4.410 1.106 1.00 98.19 181 LEU A N 1
ATOM 1400 C CA . LEU A 1 181 ? -6.050 3.810 -0.055 1.00 98.19 181 LEU A CA 1
ATOM 1401 C C . LEU A 1 181 ? -5.760 2.321 0.161 1.00 98.19 181 LEU A C 1
ATOM 1403 O O . LEU A 1 181 ? -6.072 1.514 -0.709 1.00 98.19 181 LEU A O 1
ATOM 1407 N N . GLY A 1 182 ? -5.271 1.927 1.340 1.00 97.88 182 GLY A N 1
ATOM 1408 C CA . GLY A 1 182 ? -5.040 0.511 1.636 1.00 97.88 182 GLY A CA 1
ATOM 1409 C C . GLY A 1 182 ? -6.328 -0.327 1.612 1.00 97.88 182 GLY A C 1
ATOM 1410 O O . GLY A 1 182 ? -6.337 -1.446 1.102 1.00 97.88 182 GLY A O 1
ATOM 1411 N N . LEU A 1 183 ? -7.444 0.231 2.096 1.00 98.50 183 LEU A N 1
ATOM 1412 C CA . LEU A 1 183 ? -8.760 -0.418 2.044 1.00 98.50 183 LEU A CA 1
ATOM 1413 C C . LEU A 1 183 ? -9.287 -0.526 0.609 1.00 98.50 183 LEU A C 1
ATOM 1415 O O . LEU A 1 183 ? -9.809 -1.575 0.238 1.00 98.50 183 LEU A O 1
ATOM 1419 N N . ALA A 1 184 ? -9.135 0.526 -0.199 1.00 98.56 184 ALA A N 1
ATOM 1420 C CA . ALA A 1 184 ? -9.512 0.530 -1.609 1.00 98.56 184 ALA A CA 1
ATOM 1421 C C . ALA A 1 184 ? -8.694 -0.497 -2.403 1.00 98.56 184 ALA A C 1
ATOM 1423 O O . ALA A 1 184 ? -9.264 -1.281 -3.156 1.00 98.56 184 ALA A O 1
ATOM 1424 N N . MET A 1 185 ? -7.381 -0.563 -2.180 1.00 98.81 185 MET A N 1
ATOM 1425 C CA . MET A 1 185 ? -6.503 -1.542 -2.820 1.00 98.81 185 MET A CA 1
ATOM 1426 C C . MET A 1 185 ? -6.870 -2.981 -2.435 1.00 98.81 185 MET A C 1
ATOM 1428 O O . MET A 1 185 ? -7.052 -3.820 -3.316 1.00 98.81 185 MET A O 1
ATOM 1432 N N . ALA A 1 186 ? -7.049 -3.266 -1.139 1.00 98.75 186 ALA A N 1
ATOM 1433 C CA . ALA A 1 186 ? -7.487 -4.584 -0.681 1.00 98.75 186 ALA A CA 1
ATOM 1434 C C . ALA A 1 186 ? -8.884 -4.942 -1.218 1.00 98.75 186 ALA A C 1
ATOM 1436 O O . ALA A 1 186 ? -9.119 -6.083 -1.606 1.00 98.75 186 ALA A O 1
ATOM 1437 N N . ALA A 1 187 ? -9.806 -3.977 -1.307 1.00 98.69 187 ALA A N 1
ATOM 1438 C CA . ALA A 1 187 ? -11.108 -4.187 -1.933 1.00 98.69 187 ALA A CA 1
ATOM 1439 C C . ALA A 1 187 ? -10.981 -4.503 -3.429 1.00 98.69 187 ALA A C 1
ATOM 1441 O O . ALA A 1 187 ? -11.608 -5.453 -3.888 1.00 98.69 187 ALA A O 1
ATOM 1442 N N . GLY A 1 188 ? -10.148 -3.769 -4.171 1.00 98.50 188 GLY A N 1
ATOM 1443 C CA . GLY A 1 188 ? -9.874 -4.039 -5.583 1.00 98.50 188 GLY A CA 1
ATOM 1444 C C . GLY A 1 188 ? -9.305 -5.442 -5.794 1.00 98.50 188 GLY A C 1
ATOM 1445 O O . GLY A 1 188 ? -9.827 -6.212 -6.598 1.00 98.50 188 GLY A O 1
ATOM 1446 N N . LYS A 1 189 ? -8.315 -5.830 -4.981 1.00 98.75 189 LYS A N 1
ATOM 1447 C CA . LYS A 1 189 ? -7.746 -7.183 -4.988 1.00 98.75 189 LYS A CA 1
ATOM 1448 C C . LYS A 1 189 ? -8.804 -8.253 -4.682 1.00 98.75 189 LYS A C 1
ATOM 1450 O O . LYS A 1 189 ? -8.943 -9.213 -5.431 1.00 98.75 189 LYS A O 1
ATOM 1455 N N . ALA A 1 190 ? -9.619 -8.057 -3.643 1.00 98.69 190 ALA A N 1
ATOM 1456 C CA . ALA A 1 190 ? -10.679 -8.999 -3.275 1.00 98.69 190 ALA A CA 1
ATOM 1457 C C . ALA A 1 190 ? -11.780 -9.131 -4.348 1.00 98.69 190 ALA A C 1
ATOM 1459 O O . ALA A 1 190 ? -12.400 -10.192 -4.456 1.00 98.69 190 ALA A O 1
ATOM 1460 N N . ILE A 1 191 ? -12.040 -8.063 -5.113 1.00 98.19 191 ILE A N 1
ATOM 1461 C CA . ILE A 1 191 ? -12.990 -8.041 -6.235 1.00 98.19 191 ILE A CA 1
ATOM 1462 C C . ILE A 1 191 ? -12.445 -8.818 -7.432 1.00 98.19 191 ILE A C 1
ATOM 1464 O O . ILE A 1 191 ? -13.205 -9.560 -8.050 1.00 98.19 191 ILE A O 1
ATOM 1468 N N . VAL A 1 192 ? -11.164 -8.640 -7.763 1.00 97.69 192 VAL A N 1
ATOM 1469 C CA . VAL A 1 192 ? -10.579 -9.212 -8.982 1.00 97.69 192 VAL A CA 1
ATOM 1470 C C . VAL A 1 192 ? -10.106 -10.655 -8.810 1.00 97.69 192 VAL A C 1
ATOM 1472 O O . VAL A 1 192 ? -10.109 -11.404 -9.779 1.00 97.69 192 VAL A O 1
ATOM 1475 N N . ASP A 1 193 ? -9.757 -11.081 -7.594 1.00 97.38 193 ASP A N 1
ATOM 1476 C CA . ASP A 1 193 ? -9.242 -12.434 -7.342 1.00 97.38 193 ASP A CA 1
ATOM 1477 C C . ASP A 1 193 ? -10.172 -13.566 -7.815 1.00 97.38 193 ASP A C 1
ATOM 1479 O O . ASP A 1 193 ? -9.680 -14.488 -8.462 1.00 97.38 193 ASP A O 1
ATOM 1483 N N . PRO A 1 194 ? -11.502 -13.516 -7.597 1.00 97.62 194 PRO A N 1
ATOM 1484 C CA . PRO A 1 194 ? -12.425 -14.512 -8.150 1.00 97.62 194 PRO A CA 1
ATOM 1485 C C . PRO A 1 194 ? -12.530 -14.504 -9.678 1.00 97.62 194 PRO A C 1
ATOM 1487 O O . PRO A 1 194 ? -13.130 -15.411 -10.247 1.00 97.62 194 PRO A O 1
ATOM 1490 N N . ALA A 1 195 ? -12.011 -13.467 -10.341 1.00 96.81 195 ALA A N 1
ATOM 1491 C CA . ALA A 1 195 ? -11.946 -13.387 -11.793 1.00 96.81 195 ALA A CA 1
ATOM 1492 C C . ALA A 1 195 ? -10.636 -13.962 -12.357 1.00 96.81 195 ALA A C 1
ATOM 1494 O O . ALA A 1 195 ? -10.457 -13.941 -13.572 1.00 96.81 195 ALA A O 1
ATOM 1495 N N . CYS A 1 196 ? -9.722 -14.463 -11.523 1.00 96.25 196 CYS A N 1
ATOM 1496 C CA . CYS A 1 196 ? -8.557 -15.231 -11.962 1.00 96.25 196 CYS A CA 1
ATOM 1497 C C . CYS A 1 196 ? -8.957 -16.647 -12.406 1.00 96.25 196 CYS A C 1
ATOM 1499 O O . CYS A 1 196 ? -9.985 -17.167 -11.984 1.00 96.25 196 CYS A O 1
ATOM 1501 N N . GLU A 1 197 ? -8.122 -17.268 -13.242 1.00 95.44 197 GLU A N 1
ATOM 1502 C CA . GLU A 1 197 ? -8.238 -18.682 -13.637 1.00 95.44 197 GLU A CA 1
ATOM 1503 C C . GLU A 1 197 ? -9.552 -19.047 -14.353 1.00 95.44 197 GLU A C 1
ATOM 1505 O O . GLU A 1 197 ? -9.998 -20.194 -14.325 1.00 95.44 197 GLU A O 1
ATOM 1510 N N . ILE A 1 198 ? -10.174 -18.084 -15.042 1.00 97.88 198 ILE A N 1
ATOM 1511 C CA . ILE A 1 198 ? -11.330 -18.351 -15.902 1.00 97.88 198 ILE A CA 1
ATOM 1512 C C . ILE A 1 198 ? -10.812 -18.733 -17.289 1.00 97.88 198 ILE A C 1
ATOM 1514 O O . ILE A 1 198 ? -10.212 -17.913 -17.989 1.00 97.88 198 ILE A O 1
ATOM 1518 N N . GLU A 1 199 ? -11.062 -19.978 -17.697 1.00 97.44 199 GLU A N 1
ATOM 1519 C CA . GLU A 1 199 ? -10.644 -20.505 -19.000 1.00 97.44 199 GLU A CA 1
ATOM 1520 C C . GLU A 1 199 ? -11.093 -19.574 -20.143 1.00 97.44 199 GLU A C 1
ATOM 1522 O O . GLU A 1 199 ? -12.231 -19.100 -20.171 1.00 97.44 199 GLU A O 1
ATOM 1527 N N . TYR A 1 200 ? -10.180 -19.289 -21.076 1.00 97.25 200 TYR A N 1
ATOM 1528 C CA . TYR A 1 200 ? -10.369 -18.382 -22.222 1.00 97.25 200 TYR A CA 1
ATOM 1529 C C . TYR A 1 200 ? -10.630 -16.900 -21.894 1.00 97.25 200 TYR A C 1
ATOM 1531 O O . TYR A 1 200 ? -10.809 -16.100 -22.814 1.00 97.25 200 TYR A O 1
ATOM 1539 N N . SER A 1 201 ? -10.627 -16.492 -20.622 1.00 98.38 201 SER A N 1
ATOM 1540 C CA . SER A 1 201 ? -10.812 -15.088 -20.252 1.00 98.38 201 SER A CA 1
ATOM 1541 C C . SER A 1 201 ? -9.559 -14.260 -20.535 1.00 98.38 201 SER A C 1
ATOM 1543 O O . SER A 1 201 ? -8.462 -14.564 -20.065 1.00 98.38 201 SER A O 1
ATOM 1545 N N . THR A 1 202 ? -9.735 -13.155 -21.257 1.00 98.25 202 THR A N 1
ATOM 1546 C CA . THR A 1 202 ? -8.667 -12.198 -21.588 1.00 98.25 202 THR A CA 1
ATOM 1547 C C . THR A 1 202 ? -8.649 -10.984 -20.656 1.00 98.25 202 THR A C 1
ATOM 1549 O O . THR A 1 202 ? -8.046 -9.962 -20.979 1.00 98.25 202 THR A O 1
ATOM 1552 N N . VAL A 1 203 ? -9.357 -11.047 -19.526 1.00 98.25 203 VAL A N 1
ATOM 1553 C CA . VAL A 1 203 ? -9.428 -9.946 -18.556 1.00 98.25 203 VAL A CA 1
ATOM 1554 C C . VAL A 1 203 ? -8.113 -9.848 -17.784 1.00 98.25 203 VAL A C 1
ATOM 1556 O O . VAL A 1 203 ? -7.616 -10.851 -17.272 1.00 98.25 203 VAL A O 1
ATOM 1559 N N . VAL A 1 204 ? -7.563 -8.636 -17.676 1.00 98.44 204 VAL A N 1
ATOM 1560 C CA . VAL A 1 204 ? -6.416 -8.345 -16.805 1.00 98.44 204 VAL A CA 1
ATOM 1561 C C . VAL A 1 204 ? -6.869 -8.413 -15.348 1.00 98.44 204 VAL A C 1
ATOM 1563 O O . VAL A 1 204 ? -7.811 -7.726 -14.962 1.00 98.44 204 VAL A O 1
ATOM 1566 N N . THR A 1 205 ? -6.203 -9.238 -14.542 1.00 98.19 205 THR A N 1
ATOM 1567 C CA . THR A 1 205 ? -6.553 -9.478 -13.131 1.00 98.19 205 THR A CA 1
ATOM 1568 C C . THR A 1 205 ? -5.532 -8.930 -12.140 1.00 98.19 205 THR A C 1
ATOM 1570 O O . THR A 1 205 ? -5.779 -8.887 -10.936 1.00 98.19 205 THR A O 1
ATOM 1573 N N . ALA A 1 206 ? -4.387 -8.468 -12.632 1.00 98.12 206 ALA A N 1
ATOM 1574 C CA . ALA A 1 206 ? -3.456 -7.665 -11.861 1.00 98.12 206 ALA A CA 1
ATOM 1575 C C . ALA A 1 206 ? -2.705 -6.720 -12.790 1.00 98.12 206 ALA A C 1
ATOM 1577 O O . ALA A 1 206 ? -2.249 -7.135 -13.854 1.00 98.12 206 ALA A O 1
ATOM 1578 N N . MET A 1 207 ? -2.527 -5.486 -12.338 1.00 98.38 207 MET A N 1
ATOM 1579 C CA . MET A 1 207 ? -1.487 -4.574 -12.793 1.00 98.38 207 MET A CA 1
ATOM 1580 C C . MET A 1 207 ? -0.658 -4.210 -11.565 1.00 98.38 207 MET A C 1
ATOM 1582 O O . MET A 1 207 ? -1.219 -3.935 -10.507 1.00 98.38 207 MET A O 1
ATOM 1586 N N . SER A 1 208 ? 0.665 -4.256 -11.678 1.00 97.81 208 SER A N 1
ATOM 1587 C CA . SER A 1 208 ? 1.582 -3.968 -10.570 1.00 97.81 208 SER A CA 1
ATOM 1588 C C . SER A 1 208 ? 2.939 -3.577 -11.124 1.00 97.81 208 SER A C 1
ATOM 1590 O O . SER A 1 208 ? 3.343 -4.023 -12.197 1.00 97.81 208 SER A O 1
ATOM 1592 N N . ARG A 1 209 ? 3.658 -2.740 -10.388 1.00 98.06 209 ARG A N 1
ATOM 1593 C CA . ARG A 1 209 ? 4.929 -2.180 -10.829 1.00 98.06 209 ARG A CA 1
ATOM 1594 C C . ARG A 1 209 ? 5.885 -2.088 -9.650 1.00 98.06 209 ARG A C 1
ATOM 1596 O O . ARG A 1 209 ? 5.466 -1.835 -8.527 1.00 98.06 209 ARG A O 1
ATOM 1603 N N . ASN A 1 210 ? 7.161 -2.373 -9.871 1.00 98.12 210 ASN A N 1
ATOM 1604 C CA . ASN A 1 210 ? 8.155 -2.500 -8.794 1.00 98.12 210 ASN A CA 1
ATOM 1605 C C . ASN A 1 210 ? 9.245 -1.410 -8.857 1.00 98.12 210 ASN A C 1
ATOM 1607 O O . ASN A 1 210 ? 10.275 -1.525 -8.205 1.00 98.12 210 ASN A O 1
ATOM 1611 N N . GLY A 1 211 ? 9.037 -0.333 -9.623 1.00 97.69 211 GLY A N 1
ATOM 1612 C CA . GLY A 1 211 ? 10.044 0.715 -9.827 1.00 97.69 211 GLY A CA 1
ATOM 1613 C C . GLY A 1 211 ? 11.152 0.331 -10.810 1.00 97.69 211 GLY A C 1
ATOM 1614 O O . GLY A 1 211 ? 12.122 1.074 -10.946 1.00 97.69 211 GLY A O 1
ATOM 1615 N N . VAL A 1 212 ? 11.020 -0.820 -11.477 1.00 98.38 212 VAL A N 1
ATOM 1616 C CA . VAL A 1 212 ? 11.930 -1.316 -12.522 1.00 98.38 212 VAL A CA 1
ATOM 1617 C C . VAL A 1 212 ? 11.125 -1.875 -13.692 1.00 98.38 212 VAL A C 1
ATOM 1619 O O . VAL A 1 212 ? 11.353 -1.506 -14.840 1.00 98.38 212 VAL A O 1
ATOM 1622 N N . GLU A 1 213 ? 10.133 -2.707 -13.392 1.00 98.50 213 GLU A N 1
ATOM 1623 C CA . GLU A 1 213 ? 9.225 -3.343 -14.335 1.00 98.50 213 GLU A CA 1
ATOM 1624 C C . GLU A 1 213 ? 7.765 -3.044 -13.990 1.00 98.50 213 GLU A C 1
ATOM 1626 O O . GLU A 1 213 ? 7.367 -3.001 -12.820 1.00 98.50 213 GLU A O 1
ATOM 1631 N N . PHE A 1 214 ? 6.959 -2.899 -15.035 1.00 98.62 214 PHE A N 1
ATOM 1632 C CA . PHE A 1 214 ? 5.510 -2.989 -14.985 1.00 98.62 214 PHE A CA 1
ATOM 1633 C C . PHE A 1 214 ? 5.100 -4.395 -15.409 1.00 98.62 214 PHE A C 1
ATOM 1635 O O . PHE A 1 214 ? 5.595 -4.916 -16.406 1.00 98.62 214 PHE A O 1
ATOM 1642 N N . GLY A 1 215 ? 4.199 -5.015 -14.654 1.00 98.50 215 GLY A N 1
ATOM 1643 C CA . GLY A 1 215 ? 3.734 -6.370 -14.895 1.00 98.50 215 GLY A CA 1
ATOM 1644 C C . GLY A 1 215 ? 2.220 -6.475 -14.853 1.00 98.50 215 GLY A C 1
ATOM 1645 O O . GLY A 1 215 ? 1.565 -5.824 -14.035 1.00 98.50 215 GLY A O 1
ATOM 1646 N N . ILE A 1 216 ? 1.682 -7.355 -15.695 1.00 98.75 216 ILE A N 1
ATOM 1647 C CA . ILE A 1 216 ? 0.273 -7.741 -15.660 1.00 98.75 216 ILE A CA 1
ATOM 1648 C C . ILE A 1 216 ? 0.093 -9.243 -15.474 1.00 98.75 216 ILE A C 1
ATOM 1650 O O . ILE A 1 216 ? 0.972 -10.034 -15.818 1.00 98.75 216 ILE A O 1
ATOM 1654 N N . ARG A 1 217 ? -1.090 -9.617 -14.984 1.00 98.38 217 ARG A N 1
ATOM 1655 C CA . ARG A 1 217 ? -1.625 -10.982 -15.039 1.00 98.38 217 ARG A CA 1
ATOM 1656 C C . ARG A 1 217 ? -2.954 -10.987 -15.780 1.00 98.38 217 ARG A C 1
ATOM 1658 O O . ARG A 1 217 ? -3.718 -10.026 -15.679 1.00 98.38 217 ARG A O 1
ATOM 1665 N N . VAL A 1 218 ? -3.235 -12.069 -16.499 1.00 98.50 218 VAL A N 1
ATOM 1666 C CA . VAL A 1 218 ? -4.461 -12.242 -17.290 1.00 98.50 218 VAL A CA 1
ATOM 1667 C C . VAL A 1 218 ? -5.176 -13.507 -16.831 1.00 98.50 218 VAL A C 1
ATOM 1669 O O . VAL A 1 218 ? -4.544 -14.542 -16.650 1.00 98.50 218 VAL A O 1
ATOM 1672 N N . SER A 1 219 ? -6.493 -13.418 -16.656 1.00 98.50 219 SER A N 1
ATOM 1673 C CA . SER A 1 219 ? -7.340 -14.454 -16.056 1.00 98.50 219 SER A CA 1
ATOM 1674 C C . SER A 1 219 ? -7.095 -15.864 -16.610 1.00 98.50 219 SER A C 1
ATOM 1676 O O . SER A 1 219 ? -6.765 -16.769 -15.846 1.00 98.50 219 SER A O 1
ATOM 1678 N N . GLY A 1 220 ? -7.185 -16.045 -17.930 1.00 97.88 220 GLY A N 1
ATOM 1679 C CA . GLY A 1 220 ? -7.025 -17.347 -18.580 1.00 97.88 220 GLY A CA 1
ATOM 1680 C C . GLY A 1 220 ? -5.580 -17.837 -18.716 1.00 97.88 220 GLY A C 1
ATOM 1681 O O . GLY A 1 220 ? -5.372 -18.900 -19.291 1.00 97.88 220 GLY A O 1
ATOM 1682 N N . LEU A 1 221 ? -4.592 -17.080 -18.222 1.00 97.31 221 LEU A N 1
ATOM 1683 C CA . LEU A 1 221 ? -3.157 -17.396 -18.311 1.00 97.31 221 LEU A CA 1
ATOM 1684 C C . LEU A 1 221 ? -2.545 -17.746 -16.938 1.00 97.31 221 LEU A C 1
ATOM 1686 O O . LEU A 1 221 ? -1.327 -17.810 -16.786 1.00 97.31 221 LEU A O 1
ATOM 1690 N N . GLY A 1 222 ? -3.388 -17.994 -15.930 1.00 93.12 222 GLY A N 1
ATOM 1691 C CA . GLY A 1 222 ? -2.967 -18.481 -14.615 1.00 93.12 222 GLY A CA 1
ATOM 1692 C C . GLY A 1 222 ? -2.083 -17.492 -13.846 1.00 93.12 222 GLY A C 1
ATOM 1693 O O . GLY A 1 222 ? -2.424 -16.314 -13.682 1.00 93.12 222 GLY A O 1
ATOM 1694 N N . ASP A 1 223 ? -0.960 -17.988 -13.322 1.00 94.12 223 ASP A N 1
ATOM 1695 C CA . ASP A 1 223 ? -0.005 -17.233 -12.495 1.00 94.12 223 ASP A CA 1
ATOM 1696 C C . ASP A 1 223 ? 1.109 -16.523 -13.279 1.00 94.12 223 ASP A C 1
ATOM 1698 O O . ASP A 1 223 ? 1.961 -15.866 -12.673 1.00 94.12 223 ASP A O 1
ATOM 1702 N N . GLU A 1 224 ? 1.098 -16.615 -14.610 1.00 96.31 224 GLU A N 1
ATOM 1703 C CA . GLU A 1 224 ? 2.121 -16.004 -15.455 1.00 96.31 224 GLU A CA 1
ATOM 1704 C C . GLU A 1 224 ? 2.092 -14.469 -15.370 1.00 96.31 224 GLU A C 1
ATOM 1706 O O . GLU A 1 224 ? 1.038 -13.830 -15.451 1.00 96.31 224 GLU A O 1
ATOM 1711 N N . TRP A 1 225 ? 3.280 -13.878 -15.211 1.00 98.31 225 TRP A N 1
ATOM 1712 C CA . TRP A 1 225 ? 3.489 -12.437 -15.279 1.00 98.31 225 TRP A CA 1
ATOM 1713 C C . TRP A 1 225 ? 4.018 -12.049 -16.655 1.00 98.31 225 TRP A C 1
ATOM 1715 O O . TRP A 1 225 ? 5.038 -12.568 -17.099 1.00 98.31 225 TRP A O 1
ATOM 1725 N N . PHE A 1 226 ? 3.382 -11.059 -17.272 1.00 98.56 226 PHE A N 1
ATOM 1726 C CA . PHE A 1 226 ? 3.877 -10.417 -18.487 1.00 98.56 226 PHE A CA 1
ATOM 1727 C C . PHE A 1 226 ? 4.466 -9.066 -18.110 1.00 98.56 226 PHE A C 1
ATOM 1729 O O . PHE A 1 226 ? 3.731 -8.205 -17.620 1.00 98.56 226 PHE A O 1
ATOM 1736 N N . THR A 1 227 ? 5.777 -8.890 -18.293 1.00 98.62 227 THR A N 1
ATOM 1737 C CA . THR A 1 227 ? 6.500 -7.692 -17.848 1.00 98.62 227 THR A CA 1
ATOM 1738 C C . THR A 1 227 ? 7.076 -6.867 -18.996 1.00 98.62 227 THR A C 1
ATOM 1740 O O . THR A 1 227 ? 7.345 -7.350 -20.095 1.00 98.62 227 THR A O 1
ATOM 1743 N N . THR A 1 228 ? 7.245 -5.579 -18.721 1.00 98.31 228 THR A N 1
ATOM 1744 C CA . THR A 1 228 ? 7.923 -4.576 -19.549 1.00 98.31 228 THR A CA 1
ATOM 1745 C C . THR A 1 228 ? 8.659 -3.613 -18.611 1.00 98.31 228 THR A C 1
ATOM 1747 O O . THR A 1 228 ? 8.283 -3.535 -17.437 1.00 98.31 228 THR A O 1
ATOM 1750 N N . PRO A 1 229 ? 9.666 -2.841 -19.063 1.00 98.44 229 PRO A N 1
ATOM 1751 C CA . PRO A 1 229 ? 10.226 -1.773 -18.239 1.00 98.44 229 PRO A CA 1
ATOM 1752 C C . PRO A 1 229 ? 9.137 -0.837 -17.696 1.00 98.44 229 PRO A C 1
ATOM 1754 O O . PRO A 1 229 ? 8.207 -0.475 -18.421 1.00 98.44 229 PRO A O 1
ATOM 1757 N N . ALA A 1 230 ? 9.245 -0.467 -16.418 1.00 97.88 230 ALA A N 1
ATOM 1758 C CA . ALA A 1 230 ? 8.323 0.463 -15.781 1.00 97.88 230 ALA A CA 1
ATOM 1759 C C . ALA A 1 230 ? 8.416 1.841 -16.459 1.00 97.88 230 ALA A C 1
ATOM 1761 O O . ALA A 1 230 ? 9.523 2.302 -16.758 1.00 97.88 230 ALA A O 1
ATOM 1762 N N . PRO A 1 231 ? 7.281 2.512 -16.714 1.00 95.31 231 PRO A N 1
ATOM 1763 C CA . PRO A 1 231 ? 7.291 3.805 -17.376 1.00 95.31 231 PRO A CA 1
ATOM 1764 C C . PRO A 1 231 ? 7.882 4.901 -16.480 1.00 95.31 231 PRO A C 1
ATOM 1766 O O . PRO A 1 231 ? 7.826 4.840 -15.247 1.00 95.31 231 PRO A O 1
ATOM 1769 N N . VAL A 1 232 ? 8.410 5.938 -17.130 1.00 93.50 232 VAL A N 1
ATOM 1770 C CA . VAL A 1 232 ? 8.656 7.237 -16.494 1.00 93.50 232 VAL A CA 1
ATOM 1771 C C . VAL A 1 232 ? 7.311 7.944 -16.359 1.00 93.50 232 VAL A C 1
ATOM 1773 O O . VAL A 1 232 ? 6.540 7.987 -17.317 1.00 93.50 232 VAL A O 1
ATOM 1776 N N . LEU A 1 233 ? 7.029 8.493 -15.180 1.00 87.56 233 LEU A N 1
ATOM 1777 C CA . LEU A 1 233 ? 5.803 9.247 -14.939 1.00 87.56 233 LEU A CA 1
ATOM 1778 C C . LEU A 1 233 ? 6.010 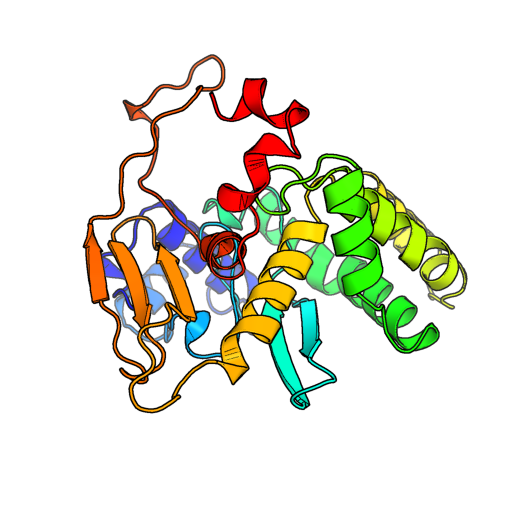10.715 -15.327 1.00 87.56 233 LEU A C 1
ATOM 1780 O O . LEU A 1 233 ? 6.873 11.402 -14.779 1.00 87.56 233 LEU A O 1
ATOM 1784 N N . GLU A 1 234 ? 5.210 11.200 -16.273 1.00 85.69 234 GLU A N 1
ATOM 1785 C CA . GLU A 1 234 ? 5.139 12.620 -16.614 1.00 85.69 234 GLU A CA 1
ATOM 1786 C C . GLU A 1 234 ? 4.049 13.284 -15.768 1.00 85.69 234 GLU A C 1
ATOM 1788 O O . GLU A 1 234 ? 2.907 12.833 -15.756 1.00 85.69 234 GLU A O 1
ATOM 1793 N N . GLY A 1 235 ? 4.398 14.345 -15.039 1.00 84.06 235 GLY A N 1
ATOM 1794 C CA . GLY A 1 235 ? 3.469 15.032 -14.147 1.00 84.06 235 GLY A CA 1
ATOM 1795 C C . GLY A 1 235 ? 4.040 16.330 -13.587 1.00 84.06 235 GLY A C 1
ATOM 1796 O O . GLY A 1 235 ? 5.119 16.784 -13.982 1.00 84.06 235 GLY A O 1
ATOM 1797 N N . LEU A 1 236 ? 3.300 16.942 -12.663 1.00 85.81 236 LEU A N 1
ATOM 1798 C CA . LEU A 1 236 ? 3.729 18.147 -11.956 1.00 85.81 236 LEU A CA 1
ATOM 1799 C C . LEU A 1 236 ? 4.701 17.796 -10.822 1.00 85.81 236 LEU A C 1
ATOM 1801 O O . LEU A 1 236 ? 4.490 16.848 -10.069 1.00 85.81 236 LEU A O 1
ATOM 1805 N N . TYR A 1 237 ? 5.754 18.601 -10.673 1.00 88.19 237 TYR A N 1
ATOM 1806 C CA . TYR A 1 237 ? 6.776 18.418 -9.641 1.00 88.19 237 TYR A CA 1
ATOM 1807 C C . TYR A 1 237 ? 6.638 19.468 -8.540 1.00 88.19 237 TYR A C 1
ATOM 1809 O O . TYR A 1 237 ? 6.345 20.637 -8.807 1.00 88.19 237 TYR A O 1
ATOM 1817 N N . MET A 1 238 ? 6.887 19.059 -7.293 1.00 88.69 238 MET A N 1
ATOM 1818 C CA . MET A 1 238 ? 6.971 19.999 -6.175 1.00 88.69 238 MET A CA 1
ATOM 1819 C C . MET A 1 238 ? 8.116 21.003 -6.394 1.00 88.69 238 MET A C 1
ATOM 1821 O O . MET A 1 238 ? 9.136 20.643 -6.990 1.00 88.69 238 MET A O 1
ATOM 1825 N N . PRO A 1 239 ? 8.002 22.248 -5.891 1.00 92.38 239 PRO A N 1
ATOM 1826 C CA . PRO A 1 239 ? 9.072 23.233 -6.002 1.00 92.38 239 PRO A CA 1
ATOM 1827 C C . PRO A 1 239 ? 10.415 22.686 -5.499 1.00 92.38 239 PRO A C 1
ATOM 1829 O O . PRO A 1 239 ? 10.518 22.229 -4.364 1.00 92.38 239 PRO A O 1
ATOM 1832 N N . GLY A 1 240 ? 11.441 22.750 -6.350 1.00 94.50 240 GLY A N 1
ATOM 1833 C CA . GLY A 1 240 ? 12.780 22.226 -6.060 1.00 94.50 240 GLY A CA 1
ATOM 1834 C C . GLY A 1 240 ? 13.065 20.824 -6.609 1.00 94.50 240 GLY A C 1
ATOM 1835 O O . GLY A 1 240 ? 14.228 20.434 -6.614 1.00 94.50 240 GLY A O 1
ATOM 1836 N N . TYR A 1 241 ? 12.057 20.113 -7.122 1.00 94.38 241 TYR A N 1
ATOM 1837 C CA . TYR A 1 241 ? 12.205 18.800 -7.759 1.00 94.38 241 TYR A CA 1
ATOM 1838 C C . TYR A 1 241 ? 11.928 18.846 -9.263 1.00 94.38 241 TYR A C 1
ATOM 1840 O O . TYR A 1 241 ? 11.288 19.765 -9.780 1.00 94.38 241 TYR A O 1
ATOM 1848 N N . SER A 1 242 ? 12.420 17.833 -9.973 1.00 92.88 242 SER A N 1
ATOM 1849 C CA . SER A 1 242 ? 12.277 17.684 -11.417 1.00 92.88 242 SER A CA 1
ATOM 1850 C C . SER A 1 242 ? 12.134 16.218 -11.833 1.00 92.88 242 SER A C 1
ATOM 1852 O O . SER A 1 242 ? 12.352 15.303 -11.042 1.00 92.88 242 SER A O 1
ATOM 1854 N N . ALA A 1 243 ? 11.876 15.987 -13.123 1.00 91.81 243 ALA A N 1
ATOM 1855 C CA . ALA A 1 243 ? 11.858 14.647 -13.713 1.00 91.81 243 ALA A CA 1
ATOM 1856 C C . ALA A 1 243 ? 13.166 13.856 -13.526 1.00 91.81 243 ALA A C 1
ATOM 1858 O O . ALA A 1 243 ? 13.158 12.634 -13.610 1.00 91.81 243 ALA A O 1
ATOM 1859 N N . LYS A 1 244 ? 14.294 14.529 -13.260 1.00 92.62 244 LYS A N 1
ATOM 1860 C CA . LYS A 1 244 ? 15.587 13.868 -13.010 1.00 92.62 244 LYS A CA 1
ATOM 1861 C C . LYS A 1 244 ? 15.667 13.217 -11.631 1.00 92.62 244 LYS A C 1
ATOM 1863 O O . LYS A 1 244 ? 16.512 12.354 -11.426 1.00 92.62 244 LYS A O 1
ATOM 1868 N N . ASP A 1 245 ? 14.820 13.658 -10.709 1.00 93.38 245 ASP A N 1
ATOM 1869 C CA . ASP A 1 245 ? 14.766 13.178 -9.330 1.00 93.38 245 ASP A CA 1
ATOM 1870 C C . ASP A 1 245 ? 13.729 12.052 -9.163 1.00 93.38 245 ASP A C 1
ATOM 1872 O O . ASP A 1 245 ? 13.682 11.391 -8.126 1.00 93.38 245 ASP A O 1
ATOM 1876 N N . ALA A 1 246 ? 12.884 11.835 -10.177 1.00 93.75 246 ALA A N 1
ATOM 1877 C CA . ALA A 1 246 ? 11.812 10.853 -10.149 1.00 93.75 246 ALA A CA 1
ATOM 1878 C C . ALA A 1 246 ? 12.334 9.422 -10.337 1.00 93.75 246 ALA A C 1
ATOM 1880 O O . ALA A 1 246 ? 13.165 9.143 -11.202 1.00 93.75 246 ALA A O 1
ATOM 1881 N N . GLY A 1 247 ? 11.786 8.498 -9.546 1.00 94.75 247 GLY A N 1
ATOM 1882 C CA . GLY A 1 247 ? 11.870 7.070 -9.836 1.00 94.75 247 GLY A CA 1
ATOM 1883 C C . GLY A 1 247 ? 10.911 6.663 -10.958 1.00 94.75 247 GLY A C 1
ATOM 1884 O O . GLY A 1 247 ? 10.039 7.432 -11.365 1.00 94.75 247 GLY A O 1
ATOM 1885 N N . LEU A 1 248 ? 11.056 5.426 -11.430 1.00 96.88 248 LEU A N 1
ATOM 1886 C CA . LEU A 1 248 ? 10.059 4.805 -12.302 1.00 96.88 248 LEU A CA 1
ATOM 1887 C C . LEU A 1 248 ? 8.815 4.405 -11.500 1.00 96.88 248 LEU A C 1
ATOM 1889 O O . LEU A 1 248 ? 8.834 4.347 -10.267 1.00 96.88 248 LEU A O 1
ATOM 1893 N N . ASP A 1 249 ? 7.745 4.091 -12.221 1.00 97.25 249 ASP A N 1
ATOM 1894 C CA . ASP A 1 249 ? 6.461 3.715 -11.642 1.00 97.25 249 ASP A CA 1
ATOM 1895 C C . ASP A 1 249 ? 6.570 2.543 -10.630 1.00 97.25 249 ASP A C 1
ATOM 1897 O O . ASP A 1 249 ? 7.142 1.493 -10.936 1.00 97.25 249 ASP A O 1
ATOM 1901 N N . ILE A 1 250 ? 6.027 2.703 -9.410 1.00 97.94 250 ILE A N 1
ATOM 1902 C CA . ILE A 1 250 ? 6.186 1.749 -8.286 1.00 97.94 250 ILE A CA 1
ATOM 1903 C C . ILE A 1 250 ? 4.950 1.584 -7.368 1.00 97.94 250 ILE A C 1
ATOM 1905 O O . ILE A 1 250 ? 4.388 2.552 -6.861 1.00 97.94 250 ILE A O 1
ATOM 1909 N N . GLY A 1 251 ? 4.567 0.332 -7.091 1.00 97.81 251 GLY A N 1
ATOM 1910 C CA . GLY A 1 251 ? 3.464 -0.086 -6.225 1.00 97.81 251 GLY A CA 1
ATOM 1911 C C . GLY A 1 251 ? 2.424 -1.017 -6.851 1.00 97.81 251 GLY A C 1
ATOM 1912 O O . GLY A 1 251 ? 2.315 -1.194 -8.064 1.00 97.81 251 GLY A O 1
ATOM 1913 N N . ASP A 1 252 ? 1.580 -1.581 -5.995 1.00 98.62 252 ASP A N 1
ATOM 1914 C CA . ASP A 1 252 ? 0.438 -2.402 -6.412 1.00 98.62 252 ASP A CA 1
ATOM 1915 C C . ASP A 1 252 ? -0.852 -1.578 -6.539 1.00 98.62 252 ASP A C 1
ATOM 1917 O O . ASP A 1 252 ? -1.913 -2.125 -6.825 1.00 98.62 252 ASP A O 1
ATOM 1921 N N . SER A 1 253 ? -0.813 -0.256 -6.309 1.00 97.94 253 SER A N 1
ATOM 1922 C CA . SER A 1 253 ? -2.041 0.558 -6.309 1.00 97.94 253 SER A CA 1
ATOM 1923 C C . SER A 1 253 ? -2.723 0.663 -7.678 1.00 97.94 253 SER A C 1
ATOM 1925 O O . SER A 1 253 ? -3.896 1.024 -7.721 1.00 97.94 253 SER A O 1
ATOM 1927 N N . SER A 1 254 ? -2.077 0.204 -8.760 1.00 97.94 254 SER A N 1
ATOM 1928 C CA . SER A 1 254 ? -2.721 -0.010 -10.064 1.00 97.94 254 SER A CA 1
ATOM 1929 C C . SER A 1 254 ? -3.781 -1.126 -10.066 1.00 97.94 254 SER A C 1
ATOM 1931 O O . SER A 1 254 ? -4.539 -1.295 -11.026 1.00 97.94 254 SER A O 1
ATOM 1933 N N . ILE A 1 255 ? -3.926 -1.854 -8.953 1.00 98.56 255 ILE A N 1
ATOM 1934 C CA . ILE A 1 255 ? -5.096 -2.693 -8.683 1.00 98.56 255 ILE A CA 1
ATOM 1935 C C . ILE A 1 255 ? -6.402 -1.887 -8.653 1.00 98.56 255 ILE A C 1
ATOM 1937 O O . ILE A 1 255 ? -7.462 -2.435 -8.944 1.00 98.56 255 ILE A O 1
ATOM 1941 N N . THR A 1 256 ? -6.338 -0.591 -8.332 1.00 98.38 256 THR A N 1
ATOM 1942 C CA . THR A 1 256 ? -7.507 0.298 -8.344 1.00 98.38 256 THR A CA 1
ATOM 1943 C C . THR A 1 256 ? -7.990 0.540 -9.777 1.00 98.38 256 THR A C 1
ATOM 1945 O O . THR A 1 256 ? -9.173 0.353 -10.054 1.00 98.38 256 THR A O 1
ATOM 1948 N N . GLU A 1 257 ? -7.091 0.806 -10.729 1.00 98.25 257 GLU A N 1
ATOM 1949 C CA . GLU A 1 257 ? -7.415 0.861 -12.162 1.00 98.25 257 GLU A CA 1
ATOM 1950 C C . GLU A 1 257 ? -7.846 -0.496 -12.717 1.00 98.25 257 GLU A C 1
ATOM 1952 O O . GLU A 1 257 ? -8.710 -0.554 -13.588 1.00 98.25 257 GLU A O 1
ATOM 1957 N N . THR A 1 258 ? -7.294 -1.598 -12.199 1.00 98.25 258 THR A N 1
ATOM 1958 C CA . THR A 1 258 ? -7.677 -2.958 -12.626 1.00 98.25 258 THR A CA 1
ATOM 1959 C C . THR A 1 258 ? -9.172 -3.217 -12.405 1.00 98.25 258 THR A C 1
ATOM 1961 O O . THR A 1 258 ? -9.806 -3.905 -13.202 1.00 98.25 258 THR A O 1
ATOM 1964 N N . VAL A 1 259 ? -9.764 -2.623 -11.363 1.00 97.81 259 VAL A N 1
ATOM 1965 C CA . VAL A 1 259 ? -11.211 -2.698 -11.090 1.00 97.81 259 VAL A CA 1
ATOM 1966 C C . VAL A 1 259 ? -11.999 -1.492 -11.618 1.00 97.81 259 VAL A C 1
ATOM 1968 O O . VAL A 1 259 ? -13.177 -1.333 -11.295 1.00 97.81 259 VAL A O 1
ATOM 1971 N N . GLY A 1 260 ? -11.374 -0.654 -12.449 1.00 97.81 260 GLY A N 1
ATOM 1972 C CA . GLY A 1 260 ? -12.006 0.488 -13.106 1.00 97.81 260 GLY A CA 1
ATOM 1973 C C . GLY A 1 260 ? -12.141 1.741 -12.240 1.00 97.81 260 GLY A C 1
ATOM 1974 O O . GLY A 1 260 ? -12.963 2.594 -12.561 1.00 97.81 260 GLY A O 1
ATOM 1975 N N . TRP A 1 261 ? -11.380 1.865 -11.150 1.00 98.19 261 TRP A N 1
ATOM 1976 C CA . TRP A 1 261 ? -11.252 3.110 -10.382 1.00 98.19 261 TRP A CA 1
ATOM 1977 C C . TRP A 1 261 ? -10.010 3.900 -10.828 1.00 98.19 261 TRP A C 1
ATOM 1979 O O . TRP A 1 261 ? -9.526 3.738 -11.950 1.00 98.19 261 TRP A O 1
ATOM 1989 N N . GLY A 1 262 ? -9.523 4.800 -9.978 1.00 96.94 262 GLY A N 1
ATOM 1990 C CA . GLY A 1 262 ? -8.343 5.615 -10.217 1.00 96.94 262 GLY A CA 1
ATOM 1991 C C . GLY A 1 262 ? -8.461 6.425 -11.504 1.00 96.94 262 GLY A C 1
ATOM 1992 O O . GLY A 1 262 ? -9.487 7.065 -11.769 1.00 96.94 262 GLY A O 1
ATOM 1993 N N . GLY A 1 263 ? -7.447 6.323 -12.362 1.00 95.25 263 GLY A N 1
ATOM 1994 C CA . GLY A 1 263 ? -7.421 7.011 -13.656 1.00 95.25 263 GLY A CA 1
ATOM 1995 C C . GLY A 1 263 ? -8.654 6.766 -14.547 1.00 95.25 263 GLY A C 1
ATOM 1996 O O . GLY A 1 263 ? -9.044 7.654 -15.303 1.00 95.25 263 GLY A O 1
ATOM 1997 N N . PHE A 1 264 ? -9.331 5.615 -14.429 1.00 96.88 264 PHE A N 1
ATOM 1998 C CA . PHE A 1 264 ? -10.506 5.283 -15.254 1.00 96.88 264 PHE A CA 1
ATOM 1999 C C . PHE A 1 264 ? -11.757 6.102 -14.906 1.00 96.88 264 PHE A C 1
ATOM 2001 O O . PHE A 1 264 ? -12.643 6.260 -15.746 1.00 96.88 264 PHE A O 1
ATOM 2008 N N . VAL A 1 265 ? -11.831 6.650 -13.691 1.00 96.50 265 VAL A N 1
ATOM 2009 C CA . VAL A 1 265 ? -12.951 7.485 -13.218 1.00 96.50 265 VAL A CA 1
ATOM 2010 C C . VAL A 1 265 ? -12.517 8.919 -12.928 1.00 96.50 265 VAL A C 1
ATOM 2012 O O . VAL A 1 265 ? -13.242 9.662 -12.268 1.00 96.50 265 VAL A O 1
ATOM 2015 N N . LEU A 1 266 ? -11.370 9.343 -13.468 1.00 94.06 266 LEU A N 1
ATOM 2016 C CA . LEU A 1 266 ? -10.787 10.667 -13.237 1.00 94.06 266 LEU A CA 1
ATOM 2017 C C . LEU A 1 266 ? -11.753 11.821 -13.552 1.00 94.06 266 LEU A C 1
ATOM 2019 O O . LEU A 1 266 ? -11.736 12.843 -12.870 1.00 94.06 266 LEU A O 1
ATOM 2023 N N . GLY A 1 267 ? -12.655 11.647 -14.526 1.00 94.31 267 GLY A N 1
ATOM 2024 C CA . GLY A 1 267 ? -13.696 12.634 -14.845 1.00 94.31 267 GLY A CA 1
ATOM 2025 C C . GLY A 1 267 ? -14.652 12.942 -13.682 1.00 94.31 267 GLY A C 1
ATOM 2026 O O . GLY A 1 267 ? -15.257 14.010 -13.653 1.00 94.31 267 GLY A O 1
ATOM 2027 N N . GLY A 1 268 ? -14.764 12.035 -12.707 1.00 94.31 268 GLY A N 1
ATOM 2028 C CA . GLY A 1 268 ? -15.494 12.247 -11.459 1.00 94.31 268 GLY A CA 1
ATOM 2029 C C . GLY A 1 268 ? -14.692 12.987 -10.388 1.00 94.31 268 GLY A C 1
ATOM 2030 O O . GLY A 1 268 ? -15.299 13.490 -9.451 1.00 94.31 268 GLY A O 1
ATOM 2031 N N . ALA A 1 269 ? -13.369 13.113 -10.531 1.00 95.44 269 ALA A N 1
ATOM 2032 C CA . ALA A 1 269 ? -12.452 13.632 -9.515 1.00 95.44 269 ALA A CA 1
ATOM 2033 C C . ALA A 1 269 ? -11.713 14.921 -9.944 1.00 95.44 269 ALA A C 1
ATOM 2035 O O . ALA A 1 269 ? -10.489 15.001 -9.835 1.00 95.44 269 ALA A O 1
ATOM 2036 N N . PRO A 1 270 ? -12.411 15.990 -10.381 1.00 92.75 270 PRO A N 1
ATOM 2037 C CA . PRO A 1 270 ? -11.762 17.184 -10.936 1.00 92.75 270 PRO A CA 1
ATOM 2038 C C . PRO A 1 270 ? -10.836 17.903 -9.943 1.00 92.75 270 PRO A C 1
ATOM 2040 O O . PRO A 1 270 ? -9.922 18.614 -10.351 1.00 92.75 270 PRO A O 1
ATOM 2043 N N . GLY A 1 271 ? -11.043 17.705 -8.635 1.00 89.56 271 GLY A N 1
ATOM 2044 C CA . GLY A 1 271 ? -10.200 18.288 -7.590 1.00 89.56 271 GLY A CA 1
ATOM 2045 C C . GLY A 1 271 ? -8.754 17.787 -7.594 1.00 89.56 271 GLY A C 1
ATOM 2046 O O . GLY A 1 271 ? -7.926 18.379 -6.911 1.00 89.56 271 GLY A O 1
ATOM 2047 N N . ILE A 1 272 ? -8.446 16.722 -8.341 1.00 89.62 272 ILE A N 1
ATOM 2048 C CA . ILE A 1 272 ? -7.090 16.184 -8.439 1.00 89.62 272 ILE A CA 1
ATOM 2049 C C . ILE A 1 272 ? -6.305 16.701 -9.647 1.00 89.62 272 ILE A C 1
ATOM 2051 O O . ILE A 1 272 ? -5.091 16.541 -9.687 1.00 89.62 272 ILE A O 1
ATOM 2055 N N . LEU A 1 273 ? -6.955 17.354 -10.616 1.00 85.50 273 LEU A N 1
ATOM 2056 C CA . LEU A 1 273 ? -6.306 17.758 -11.871 1.00 85.50 273 LEU A CA 1
ATOM 2057 C C . LEU A 1 273 ? -5.102 18.682 -11.634 1.00 85.50 273 LEU A C 1
ATOM 2059 O O . LEU A 1 273 ? -4.057 18.509 -12.242 1.00 85.50 273 LEU A O 1
ATOM 2063 N N . SER A 1 274 ? -5.186 19.589 -10.657 1.00 80.25 274 SER A N 1
ATOM 2064 C CA . SER A 1 274 ? -4.058 20.457 -10.286 1.00 80.25 274 SER A CA 1
ATOM 2065 C C . SER A 1 274 ? -2.861 19.720 -9.674 1.00 80.25 274 SER A C 1
ATOM 2067 O O . SER A 1 274 ? -1.809 20.327 -9.504 1.00 80.25 274 SER A O 1
ATOM 2069 N N . LEU A 1 275 ? -3.035 18.458 -9.275 1.00 76.38 275 LEU A N 1
ATOM 2070 C CA . LEU A 1 275 ? -1.990 17.609 -8.709 1.00 76.38 275 LEU A CA 1
ATOM 2071 C C . LEU A 1 275 ? -1.401 16.665 -9.764 1.00 76.38 275 LEU A C 1
ATOM 2073 O O . LEU A 1 275 ? -0.188 16.486 -9.792 1.00 76.38 275 LEU A O 1
ATOM 2077 N N . VAL A 1 276 ? -2.245 16.066 -10.611 1.00 79.00 276 VAL A N 1
ATOM 2078 C CA . VAL A 1 276 ? -1.809 15.042 -11.579 1.00 79.00 276 VAL A CA 1
ATOM 2079 C C . VAL A 1 276 ? -1.417 15.600 -12.948 1.00 79.00 276 VAL A C 1
ATOM 2081 O O . VAL A 1 276 ? -0.695 14.915 -13.665 1.00 79.00 276 VAL A O 1
ATOM 2084 N N . GLY A 1 277 ? -1.807 16.842 -13.270 1.00 72.19 277 GLY A N 1
ATOM 2085 C CA . GLY A 1 277 ? -1.537 17.485 -14.562 1.00 72.19 277 GLY A CA 1
ATOM 2086 C C . GLY A 1 277 ? -2.689 17.320 -15.537 1.00 72.19 277 GLY A C 1
ATOM 2087 O O . GLY A 1 277 ? -2.689 16.314 -16.275 1.00 72.19 277 GLY A O 1
#

pLDDT: mean 95.55, std 4.7, range [66.88, 98.81]

Secondary structure (DSSP, 8-state):
----GGG--HHHHHHHHHHHHHTTS-SSHHHHHHHHHTT-S----GGGGTEE-STT----TTS--EEEE-TTT--EEEEPPP-SSGGGT--SHHHHHHHHHIIIIIHHHHHHHHHHTT---HHHHHHHHHHTT--SSS--HHHHHHHHHHHHHHHHHS--S-HHHHHHHHHHHHH-TTTHHHHHHHHHHHHHGGGTT-TT---EEEEEEESSEEEEEEGGGTT--EEEEPPBPP----TT--TTTPPBPEESTTHHHHTT-GGGGGGG-GGGHHHH-